Protein AF-0000000085271024 (afdb_homodimer)

pLDDT: mean 93.6, std 6.5, range [58.09, 98.88]

Foldseek 3Di:
DQWDDQPNWTKHWDPCVPVPVPDDFAFLVVQQVVQQVVDDPWKGKGFAWDDAQVSQLSVLQCCCVVPVVQLDQQAKAFGQWWQDPQFIAGPVRHGDDQPGPLADPPDDDHPQPQKGWMWGFDDDSSSGTHIYIDHRPDTHDIHMMTIDTDD/DQWDDQPNWTKHWDDCVPVPVVDDFAFLVVQQVVQQVPDDPWKGKGFAWDDAQVSQLSVLQCCCVVPVVQLDQQAKAFGQWWQDPQFIAGPVRHGDDQPGPLADPPDDDHPQPQKGWMWGFDDDSSSGTHIYIDHRPDTHDIHMMTIDTDD

Organism: Cherax quadricarinatus (NCBI:txid27406)

InterPro domains:
  IPR016186 C-type lectin-like/link domain superfamily [G3DSA:3.10.100.10] (1-151)
  IPR016187 C-type lectin fold [SSF56436] (5-148)

Solvent-accessible surface area (backbone atoms only — not comparable to full-atom values): 15917 Å² total; per-residue (Å²): 128,84,56,43,80,51,87,97,40,33,33,28,76,53,56,52,55,78,74,33,90,80,53,68,63,34,32,60,70,55,46,35,50,58,24,38,67,66,37,55,95,54,30,46,28,32,38,35,53,85,75,54,49,74,54,43,50,48,51,19,47,48,40,36,74,77,35,56,88,58,18,33,75,83,38,41,25,34,35,26,37,34,41,53,94,92,36,45,20,25,79,88,61,49,72,51,64,71,73,45,80,41,34,32,58,73,26,65,69,83,83,53,77,56,17,30,27,27,37,35,30,35,37,69,87,18,48,35,54,22,34,42,72,41,50,66,83,45,62,37,65,30,30,30,25,29,51,40,77,52,130,127,81,56,43,78,52,89,96,42,33,34,27,77,53,55,50,55,78,76,32,89,80,52,67,62,35,33,62,69,55,46,36,51,59,24,38,66,65,39,57,97,55,30,47,29,32,38,36,54,84,75,54,53,72,53,43,50,48,51,19,48,49,39,36,74,77,34,58,87,57,18,34,75,82,39,39,25,33,35,26,37,34,41,54,94,92,34,44,19,24,78,86,61,51,72,51,65,71,74,44,80,42,34,32,59,72,25,66,67,84,83,53,76,54,18,32,28,26,38,35,31,37,38,69,86,17,46,36,55,23,33,40,74,41,49,68,84,45,63,37,66,28,29,31,24,30,51,41,76,53,128

Secondary structure (DSSP, 8-state):
---EEETTEEEEE--HHHH-TT---B-HHHHHHHHHTT--SSEEEEE--S--HHHHHHHHHHHHHH-GGGSSTT--EEEEEEEETTEEEETTSPBPPTTSTTB-TT-SPS--TT-EEEEEEESGGG-EEEEEEE-TT--BSEEEEEEEE--/---EEETTEEEEE--HHHH-TT---B-HHHHHHHHHTT--SSEEEEE--S--HHHHHHHHHHHHHH-GGGSSTT--EEEEEEEETTEEEETTSPBPPTTSTTB-TT-SPS--TT-EEEEEEESGGG-EEEEEEE-TT--BSEEEEEEEE--

Structure (mmCIF, N/CA/C/O backbone):
data_AF-0000000085271024-model_v1
#
loop_
_entity.id
_entity.type
_entity.pdbx_description
1 polymer 'C-type lectin domain-containing protein'
#
loop_
_atom_site.group_PDB
_atom_site.id
_atom_site.type_symbol
_atom_site.label_atom_id
_atom_site.label_alt_id
_atom_site.label_comp_id
_atom_site.label_asym_id
_atom_site.label_entity_id
_atom_site.label_seq_id
_atom_site.pdbx_PDB_ins_code
_atom_site.Cartn_x
_atom_site.Cartn_y
_atom_site.Cartn_z
_atom_site.occupancy
_atom_site.B_iso_or_equiv
_atom_site.auth_seq_id
_atom_site.auth_comp_id
_atom_site.auth_asym_id
_atom_site.auth_atom_id
_atom_site.pdbx_PDB_model_num
ATOM 1 N N . ASN A 1 1 ? 9.969 30.234 0.686 1 58.09 1 ASN A N 1
ATOM 2 C CA . ASN A 1 1 ? 8.734 29.656 0.177 1 58.09 1 ASN A CA 1
ATOM 3 C C . ASN A 1 1 ? 8.289 28.453 1.021 1 58.09 1 ASN A C 1
ATOM 5 O O . ASN A 1 1 ? 9.109 27.641 1.43 1 58.09 1 ASN A O 1
ATOM 9 N N . LYS A 1 2 ? 7.047 28.484 1.688 1 85.19 2 LYS A N 1
ATOM 10 C CA . LYS A 1 2 ? 6.555 27.547 2.703 1 85.19 2 LYS A CA 1
ATOM 11 C C . LYS A 1 2 ? 6.16 26.219 2.082 1 85.19 2 LYS A C 1
ATOM 13 O O . LYS A 1 2 ? 6.137 25.188 2.766 1 85.19 2 LYS A O 1
ATOM 18 N N . PHE A 1 3 ? 6.062 26.344 0.697 1 94.5 3 PHE A N 1
ATOM 19 C CA . PHE A 1 3 ? 5.562 25.141 0.017 1 94.5 3 PHE A CA 1
ATOM 20 C C . PHE A 1 3 ? 6.652 24.531 -0.85 1 94.5 3 PHE A C 1
ATOM 22 O O . PHE A 1 3 ? 7.52 25.234 -1.369 1 94.5 3 PHE A O 1
ATOM 29 N N . ARG A 1 4 ? 6.641 23.281 -0.961 1 95.94 4 ARG A N 1
ATOM 30 C CA . ARG A 1 4 ? 7.539 22.5 -1.81 1 95.94 4 ARG A CA 1
ATOM 31 C C . ARG A 1 4 ? 6.758 21.719 -2.855 1 95.94 4 ARG A C 1
ATOM 33 O O . ARG A 1 4 ? 5.719 21.125 -2.549 1 95.94 4 ARG A O 1
ATOM 40 N N . GLN A 1 5 ? 7.316 21.672 -4.02 1 97.12 5 GLN A N 1
ATOM 41 C CA . GLN A 1 5 ? 6.68 20.906 -5.082 1 97.12 5 GLN A CA 1
ATOM 42 C C . GLN A 1 5 ? 6.879 19.406 -4.875 1 97.12 5 GLN A C 1
ATOM 44 O O . GLN A 1 5 ? 8.008 18.953 -4.66 1 97.12 5 GLN A O 1
ATOM 49 N N . VAL A 1 6 ? 5.852 18.609 -4.93 1 98.06 6 VAL A N 1
ATOM 50 C CA . VAL A 1 6 ? 5.824 17.156 -4.887 1 98.06 6 VAL A CA 1
ATOM 51 C C . VAL A 1 6 ? 4.969 16.609 -6.031 1 98.06 6 VAL A C 1
ATOM 53 O O . VAL A 1 6 ? 3.736 16.656 -5.969 1 98.06 6 VAL A O 1
ATOM 56 N N . GLY A 1 7 ? 5.648 16.047 -6.992 1 96.88 7 GLY A N 1
ATOM 57 C CA . GLY A 1 7 ? 4.906 15.805 -8.219 1 96.88 7 GLY A CA 1
ATOM 58 C C . GLY A 1 7 ? 4.309 17.062 -8.82 1 96.88 7 GLY A C 1
ATOM 59 O O . GLY A 1 7 ? 5.02 18.047 -9.039 1 96.88 7 GLY A O 1
ATOM 60 N N . ALA A 1 8 ? 3.045 17.109 -9.094 1 97.38 8 ALA A N 1
ATOM 61 C CA . ALA A 1 8 ? 2.359 18.25 -9.688 1 97.38 8 ALA A CA 1
ATOM 62 C C . ALA A 1 8 ? 1.675 19.094 -8.609 1 97.38 8 ALA A C 1
ATOM 64 O O . ALA A 1 8 ? 0.853 19.969 -8.922 1 97.38 8 ALA A O 1
ATOM 65 N N . ARG A 1 9 ? 1.994 18.828 -7.383 1 98.31 9 ARG A N 1
ATOM 66 C CA . ARG A 1 9 ? 1.303 19.5 -6.277 1 98.31 9 ARG A CA 1
ATOM 67 C C . ARG A 1 9 ? 2.287 20.234 -5.383 1 98.31 9 ARG A C 1
ATOM 69 O O . ARG A 1 9 ? 3.49 19.969 -5.418 1 98.31 9 ARG A O 1
ATOM 76 N N . CYS A 1 10 ? 1.775 21.188 -4.641 1 98.12 10 CYS A N 1
ATOM 77 C CA . CYS A 1 10 ? 2.592 22 -3.74 1 98.12 10 CYS A CA 1
ATOM 78 C C . CYS A 1 10 ? 2.205 21.75 -2.287 1 98.12 10 CYS A C 1
ATOM 80 O O . CYS A 1 10 ? 1.068 22 -1.89 1 98.12 10 CYS A O 1
ATOM 82 N N . LEU A 1 11 ? 3.172 21.25 -1.484 1 98.5 11 LEU A N 1
ATOM 83 C CA . LEU A 1 11 ? 2.867 20.812 -0.126 1 98.5 11 LEU A CA 1
ATOM 84 C C . LEU A 1 11 ? 3.705 21.578 0.892 1 98.5 11 LEU A C 1
ATOM 86 O O . LEU A 1 11 ? 4.793 22.062 0.57 1 98.5 11 LEU A O 1
ATOM 90 N N . HIS A 1 12 ? 3.145 21.703 2.006 1 97.56 12 HIS A N 1
ATOM 91 C CA . HIS A 1 12 ? 3.854 22.156 3.197 1 97.56 12 HIS A CA 1
ATOM 92 C C . HIS A 1 12 ? 3.775 21.125 4.312 1 97.56 12 HIS A C 1
ATOM 94 O O . HIS A 1 12 ? 2.686 20.797 4.793 1 97.56 12 HIS A O 1
ATOM 100 N N . VAL A 1 13 ? 4.895 20.547 4.691 1 96.56 13 VAL A N 1
ATOM 101 C CA . VAL A 1 13 ? 4.996 19.688 5.859 1 96.56 13 VAL A CA 1
ATOM 102 C C . VAL A 1 13 ? 5.305 20.516 7.102 1 96.56 13 VAL A C 1
ATOM 104 O O . VAL A 1 13 ? 6.414 21.031 7.246 1 96.56 13 VAL A O 1
ATOM 107 N N . SER A 1 14 ? 4.344 20.562 7.957 1 94.25 14 SER A N 1
ATOM 108 C CA . SER A 1 14 ? 4.531 21.406 9.141 1 94.25 14 SER A CA 1
ATOM 109 C C . SER A 1 14 ? 5.57 20.797 10.086 1 94.25 14 SER A C 1
ATOM 111 O O . SER A 1 14 ? 5.574 19.594 10.32 1 94.25 14 SER A O 1
ATOM 113 N N . ASN A 1 15 ? 6.449 21.594 10.617 1 88.31 15 ASN A N 1
ATOM 114 C CA . ASN A 1 15 ? 7.477 21.188 11.578 1 88.31 15 ASN A CA 1
ATOM 115 C C . ASN A 1 15 ? 7.527 22.141 12.773 1 88.31 15 ASN A C 1
ATOM 117 O O . ASN A 1 15 ? 8.57 22.297 13.406 1 88.31 15 ASN A O 1
ATOM 121 N N . ALA A 1 16 ? 6.391 22.719 13.055 1 88.12 16 ALA A N 1
ATOM 122 C CA . ALA A 1 16 ? 6.301 23.75 14.078 1 88.12 16 ALA A CA 1
ATOM 123 C C . ALA A 1 16 ? 6.758 23.234 15.438 1 88.12 16 ALA A C 1
ATOM 125 O O . ALA A 1 16 ? 7.359 23.969 16.219 1 88.12 16 ALA A O 1
ATOM 126 N N . ILE A 1 17 ? 6.527 22.016 15.672 1 87.44 17 ILE A N 1
ATOM 127 C CA . ILE A 1 17 ? 6.836 21.438 16.984 1 87.44 17 ILE A CA 1
ATOM 128 C C . ILE A 1 17 ? 8.344 21.484 17.219 1 87.44 17 ILE A C 1
ATOM 130 O O . ILE A 1 17 ? 8.789 21.5 18.375 1 87.44 17 ILE A O 1
ATOM 134 N N . PHE A 1 18 ? 9.102 21.531 16.141 1 86 18 PHE A N 1
ATOM 135 C CA . PHE A 1 18 ? 10.555 21.578 16.281 1 86 18 PHE A CA 1
ATOM 136 C C . PHE A 1 18 ? 11.062 23.016 16.203 1 86 18 PHE A C 1
ATOM 138 O O . PHE A 1 18 ? 12.148 23.312 16.703 1 86 18 PHE A O 1
ATOM 145 N N . GLU A 1 19 ? 10.32 23.875 15.578 1 86.38 19 GLU A N 1
ATOM 146 C CA . GLU A 1 19 ? 10.766 25.234 15.328 1 86.38 19 GLU A CA 1
ATOM 147 C C . GLU A 1 19 ? 10.312 26.188 16.438 1 86.38 19 GLU A C 1
ATOM 149 O O . GLU A 1 19 ? 10.961 27.188 16.703 1 86.38 19 GLU A O 1
ATOM 154 N N . ASP A 1 20 ? 9.18 25.844 16.984 1 90.69 20 ASP A N 1
ATOM 155 C CA . ASP A 1 20 ? 8.555 26.672 18.016 1 90.69 20 ASP A CA 1
ATOM 156 C C . ASP A 1 20 ? 8.375 25.875 19.312 1 90.69 20 ASP A C 1
ATOM 158 O O . ASP A 1 20 ? 7.496 25.016 19.406 1 90.69 20 ASP A O 1
ATOM 162 N N . PRO A 1 21 ? 9.133 26.141 20.359 1 92.25 21 PRO A N 1
ATOM 163 C CA . PRO A 1 21 ? 9.07 25.406 21.625 1 92.25 21 PRO A CA 1
ATOM 164 C C . PRO A 1 21 ? 7.715 25.531 22.312 1 92.25 21 PRO A C 1
ATOM 166 O O . PRO A 1 21 ? 7.398 24.75 23.219 1 92.25 21 PRO A O 1
ATOM 169 N N . THR A 1 22 ? 6.961 26.469 21.891 1 94.44 22 THR A N 1
ATOM 170 C CA . THR A 1 22 ? 5.668 26.688 22.531 1 94.44 22 THR A CA 1
ATOM 171 C C . THR A 1 22 ? 4.57 25.922 21.797 1 94.44 22 THR A C 1
ATOM 173 O O . THR A 1 22 ? 3.447 25.812 22.297 1 94.44 22 THR A O 1
ATOM 176 N N . PHE A 1 23 ? 4.91 25.484 20.656 1 93.88 23 PHE A N 1
ATOM 177 C CA . PHE A 1 23 ? 3.92 24.734 19.891 1 93.88 23 PHE A CA 1
ATOM 178 C C . PHE A 1 23 ? 3.594 23.422 20.562 1 93.88 23 PHE A C 1
ATOM 180 O O . PHE A 1 23 ? 4.496 22.688 20.984 1 93.88 23 PHE A O 1
ATOM 187 N N . ARG A 1 24 ? 2.295 23.078 20.688 1 96 24 ARG A N 1
ATOM 188 C CA . ARG A 1 24 ? 1.806 21.828 21.234 1 96 24 ARG A CA 1
ATOM 189 C C . ARG A 1 24 ? 1.065 21.016 20.188 1 96 24 ARG A C 1
ATOM 191 O O . ARG A 1 24 ? 0.547 21.562 19.219 1 96 24 ARG A O 1
ATOM 198 N N . PRO A 1 25 ? 1.063 19.672 20.344 1 96.75 25 PRO A N 1
ATOM 199 C CA . PRO A 1 25 ? 0.25 18.859 19.438 1 96.75 25 PRO A CA 1
ATOM 200 C C . PRO A 1 25 ? -1.188 19.359 19.328 1 96.75 25 PRO A C 1
ATOM 202 O O . PRO A 1 25 ? -1.743 19.875 20.297 1 96.75 25 PRO A O 1
ATOM 205 N N . VAL A 1 26 ? -1.739 19.219 18.188 1 97.38 26 VAL A N 1
ATOM 206 C CA . VAL A 1 26 ? -3.041 19.828 17.953 1 97.38 26 VAL A CA 1
ATOM 207 C C . VAL A 1 26 ? -4.023 18.781 17.453 1 97.38 26 VAL A C 1
ATOM 209 O O . VAL A 1 26 ? -3.613 17.719 16.984 1 97.38 26 VAL A O 1
ATOM 212 N N . THR A 1 27 ? -5.297 19.078 17.547 1 98.06 27 THR A N 1
ATOM 213 C CA . THR A 1 27 ? -6.344 18.234 16.969 1 98.06 27 THR A CA 1
ATOM 214 C C . THR A 1 27 ? -6.383 18.375 15.453 1 98.06 27 THR A C 1
ATOM 216 O O . THR A 1 27 ? -5.746 19.281 14.891 1 98.06 27 THR A O 1
ATOM 219 N N . TRP A 1 28 ? -7.125 17.5 14.828 1 98.38 28 TRP A N 1
ATOM 220 C CA . TRP A 1 28 ? -7.312 17.562 13.383 1 98.38 28 TRP A CA 1
ATOM 221 C C . TRP A 1 28 ? -7.875 18.922 12.961 1 98.38 28 TRP A C 1
ATOM 223 O O . TRP A 1 28 ? -7.371 19.547 12.023 1 98.38 28 TRP A O 1
ATOM 233 N N . GLY A 1 29 ? -8.945 19.359 13.688 1 98.06 29 GLY A N 1
ATOM 234 C CA . GLY A 1 29 ? -9.57 20.625 13.375 1 98.06 29 GLY A CA 1
ATOM 235 C C . GLY A 1 29 ? -8.609 21.797 13.453 1 98.06 29 GLY A C 1
ATOM 236 O O . GLY A 1 29 ? -8.602 22.672 12.578 1 98.06 29 GLY A O 1
ATOM 237 N N . VAL A 1 30 ? -7.828 21.828 14.5 1 98 30 VAL A N 1
ATOM 238 C CA . VAL A 1 30 ? -6.863 22.906 14.664 1 98 30 VAL A CA 1
ATOM 239 C C . VAL A 1 30 ? -5.816 22.844 13.555 1 98 30 VAL A C 1
ATOM 241 O O . VAL A 1 30 ? -5.461 23.859 12.969 1 98 30 VAL A O 1
ATOM 244 N N . GLY A 1 31 ? -5.281 21.625 13.219 1 97.94 31 GLY A N 1
ATOM 245 C CA . GLY A 1 31 ? -4.352 21.469 12.117 1 97.94 31 GLY A CA 1
ATOM 246 C C . GLY A 1 31 ? -4.902 21.984 10.797 1 97.94 31 GLY A C 1
ATOM 247 O O . GLY A 1 31 ? -4.203 22.656 10.047 1 97.94 31 GLY A O 1
ATOM 248 N N . ARG A 1 32 ? -6.148 21.656 10.594 1 98.56 32 ARG A N 1
ATOM 249 C CA . ARG A 1 32 ? -6.797 22.125 9.375 1 98.56 32 ARG A CA 1
ATOM 250 C C . ARG A 1 32 ? -6.852 23.656 9.344 1 98.56 32 ARG A C 1
ATOM 252 O O . ARG A 1 32 ? -6.555 24.266 8.312 1 98.56 32 ARG A O 1
ATOM 259 N N . ASN A 1 33 ? -7.254 24.234 10.445 1 98.44 33 ASN A N 1
ATOM 260 C CA . ASN A 1 33 ? -7.336 25.688 10.508 1 98.44 33 ASN A CA 1
ATOM 261 C C . ASN A 1 33 ? -5.973 26.344 10.281 1 98.44 33 ASN A C 1
ATOM 263 O O . ASN A 1 33 ? -5.883 27.391 9.641 1 98.44 33 ASN A O 1
ATOM 267 N N . LEU A 1 34 ? -4.953 25.75 10.797 1 97.81 34 LEU A N 1
ATOM 268 C CA . LEU A 1 34 ? -3.607 26.266 10.594 1 97.81 34 LEU A CA 1
ATOM 269 C C . LEU A 1 34 ? -3.225 26.219 9.117 1 97.81 34 LEU A C 1
ATOM 271 O O . LEU A 1 34 ? -2.58 27.141 8.609 1 97.81 34 LEU A O 1
ATOM 275 N N . CYS A 1 35 ? -3.627 25.188 8.414 1 98.38 35 CYS A N 1
ATOM 276 C CA . CYS A 1 35 ? -3.422 25.141 6.973 1 98.38 35 CYS A CA 1
ATOM 277 C C . CYS A 1 35 ? -4.223 26.234 6.277 1 98.38 35 CYS A C 1
ATOM 279 O O . CYS A 1 35 ? -3.674 27 5.477 1 98.38 35 CYS A O 1
ATOM 281 N N . LYS A 1 36 ? -5.441 26.359 6.613 1 98.5 36 LYS A N 1
ATOM 282 C CA . LYS A 1 36 ? -6.32 27.328 5.961 1 98.5 36 LYS A CA 1
ATOM 283 C C . LYS A 1 36 ? -5.816 28.766 6.172 1 98.5 36 LYS A C 1
ATOM 285 O O . LYS A 1 36 ? -5.988 29.625 5.305 1 98.5 36 LYS A O 1
ATOM 290 N N . ASN A 1 37 ? -5.199 28.938 7.293 1 97.81 37 ASN A N 1
ATOM 291 C CA . ASN A 1 37 ? -4.688 30.266 7.617 1 97.81 37 ASN A CA 1
ATOM 292 C C . ASN A 1 37 ? -3.52 30.641 6.715 1 97.81 37 ASN A C 1
ATOM 294 O O . ASN A 1 37 ? -3.098 31.812 6.699 1 97.81 37 ASN A O 1
ATOM 298 N N . MET A 1 38 ? -3.025 29.734 5.938 1 97.44 38 MET A N 1
ATOM 299 C CA . MET A 1 38 ? -1.953 30.047 4.996 1 97.44 38 MET A CA 1
ATOM 300 C C . MET A 1 38 ? -2.52 30.5 3.654 1 97.44 38 MET A C 1
ATOM 302 O O . MET A 1 38 ? -1.768 30.859 2.748 1 97.44 38 MET A O 1
ATOM 306 N N . THR A 1 39 ? -3.822 30.469 3.531 1 97.94 39 THR A N 1
ATOM 307 C CA . THR A 1 39 ? -4.477 30.953 2.32 1 97.94 39 THR A CA 1
ATOM 308 C C . THR A 1 39 ? -4.215 32.438 2.117 1 97.94 39 THR A C 1
ATOM 310 O O . THR A 1 39 ? -4.199 33.219 3.08 1 97.94 39 THR A O 1
ATOM 313 N N . ASP A 1 40 ? -3.996 32.812 0.84 1 96.62 40 ASP A N 1
ATOM 314 C CA . ASP A 1 40 ? -3.785 34.219 0.511 1 96.62 40 ASP A CA 1
ATOM 315 C C . ASP A 1 40 ? -4.395 34.562 -0.845 1 96.62 40 ASP A C 1
ATOM 317 O O . ASP A 1 40 ? -5.352 33.906 -1.285 1 96.62 40 ASP A O 1
ATOM 321 N N . ALA A 1 41 ? -3.938 35.625 -1.454 1 96.31 41 ALA A N 1
ATOM 322 C CA . ALA A 1 41 ? -4.547 36.094 -2.689 1 96.31 41 ALA A CA 1
ATOM 323 C C . ALA A 1 41 ? -4.281 35.156 -3.848 1 96.31 41 ALA A C 1
ATOM 325 O O . ALA A 1 41 ? -5.074 35.062 -4.789 1 96.31 41 ALA A O 1
ATOM 326 N N . LYS A 1 42 ? -3.275 34.344 -3.705 1 95.38 42 LYS A N 1
ATOM 327 C CA . LYS A 1 42 ? -2.826 33.531 -4.832 1 95.38 42 LYS A CA 1
ATOM 328 C C . LYS A 1 42 ? -3.123 32.062 -4.594 1 95.38 42 LYS A C 1
ATOM 330 O O . LYS A 1 42 ? -3.354 31.297 -5.539 1 95.38 42 LYS A O 1
ATOM 335 N N . TRP A 1 43 ? -3.156 31.625 -3.311 1 96.44 43 TRP A N 1
ATOM 336 C CA . TRP A 1 43 ? -3.217 30.203 -2.967 1 96.44 43 TRP A CA 1
ATOM 337 C C . TRP A 1 43 ? -4.363 29.938 -1.998 1 96.44 43 TRP A C 1
ATOM 339 O O . TRP A 1 43 ? -4.559 30.672 -1.031 1 96.44 43 TRP A O 1
ATOM 349 N N . THR A 1 44 ? -5.172 28.953 -2.357 1 98.19 44 THR A N 1
ATOM 350 C CA . THR A 1 44 ? -6.023 28.328 -1.354 1 98.19 44 THR A CA 1
ATOM 351 C C . THR A 1 44 ? -5.309 27.156 -0.692 1 98.19 44 THR A C 1
ATOM 353 O O . THR A 1 44 ? -4.727 26.297 -1.376 1 98.19 44 THR A O 1
ATOM 356 N N . VAL A 1 45 ? -5.293 27.156 0.654 1 98.56 45 VAL A N 1
ATOM 357 C CA . VAL A 1 45 ? -4.523 26.141 1.358 1 98.56 45 VAL A CA 1
ATOM 358 C C . VAL A 1 45 ? -5.441 25.359 2.299 1 98.56 45 VAL A C 1
ATOM 360 O O . VAL A 1 45 ? -6.289 25.938 2.977 1 98.56 45 VAL A O 1
ATOM 363 N N . ASP A 1 46 ? -5.355 24.031 2.307 1 98.75 46 ASP A N 1
ATOM 364 C CA . ASP A 1 46 ? -6.055 23.109 3.197 1 98.75 46 ASP A CA 1
ATOM 365 C C . ASP A 1 46 ? -5.207 21.875 3.482 1 98.75 46 ASP A C 1
ATOM 367 O O . ASP A 1 46 ? -4.094 21.75 2.969 1 98.75 46 ASP A O 1
ATOM 371 N N . LEU A 1 47 ? -5.68 21.031 4.328 1 98.88 47 LEU A N 1
ATOM 372 C CA . LEU A 1 47 ? -4.992 19.75 4.543 1 98.88 47 LEU A CA 1
ATOM 373 C C . LEU A 1 47 ? -4.863 18.984 3.236 1 98.88 47 LEU A C 1
ATOM 375 O O . LEU A 1 47 ? -5.773 19 2.404 1 98.88 47 LEU A O 1
ATOM 379 N N . LEU A 1 48 ? -3.707 18.328 3.102 1 98.88 48 LEU A N 1
ATOM 380 C CA . LEU A 1 48 ? -3.508 17.453 1.952 1 98.88 48 LEU A CA 1
ATOM 381 C C . LEU A 1 48 ? -4.648 16.453 1.834 1 98.88 48 LEU A C 1
ATOM 383 O O . LEU A 1 48 ? -5.012 15.797 2.816 1 98.88 48 LEU A O 1
ATOM 387 N N . SER A 1 49 ? -5.246 16.422 0.668 1 98.69 49 SER A N 1
ATOM 388 C CA . SER A 1 49 ? -6.406 15.57 0.455 1 98.69 49 SER A CA 1
ATOM 389 C C . SER A 1 49 ? -6.457 15.047 -0.979 1 98.69 49 SER A C 1
ATOM 391 O O . SER A 1 49 ? -5.641 15.445 -1.814 1 98.69 49 SER A O 1
ATOM 393 N N . ASN A 1 50 ? -7.273 14.086 -1.167 1 98.06 50 ASN A N 1
ATOM 394 C CA . ASN A 1 50 ? -7.645 13.586 -2.486 1 98.06 50 ASN A CA 1
ATOM 395 C C . ASN A 1 50 ? -6.426 13.086 -3.26 1 98.06 50 ASN A C 1
ATOM 397 O O . ASN A 1 50 ? -6.105 13.617 -4.328 1 98.06 50 ASN A O 1
ATOM 401 N N . PHE A 1 51 ? -5.773 12.039 -2.773 1 98.12 51 PHE A N 1
ATOM 402 C CA . PHE A 1 51 ? -4.617 11.453 -3.441 1 98.12 51 PHE A CA 1
ATOM 403 C C . PHE A 1 51 ? -4.719 9.93 -3.457 1 98.12 51 PHE A C 1
ATOM 405 O O . PHE A 1 51 ? -5.473 9.344 -2.68 1 98.12 51 PHE A O 1
ATOM 412 N N . ASP A 1 52 ? -4.035 9.383 -4.359 1 96.88 52 ASP A N 1
ATOM 413 C CA . ASP A 1 52 ? -3.943 7.93 -4.426 1 96.88 52 ASP A CA 1
ATOM 414 C C . ASP A 1 52 ? -2.59 7.441 -3.914 1 96.88 52 ASP A C 1
ATOM 416 O O . ASP A 1 52 ? -1.797 8.227 -3.393 1 96.88 52 ASP A O 1
ATOM 420 N N . VAL A 1 53 ? -2.355 6.156 -4.004 1 96.81 53 VAL A N 1
ATOM 421 C CA . VAL A 1 53 ? -1.158 5.559 -3.418 1 96.81 53 VAL A CA 1
ATOM 422 C C . VAL A 1 53 ? 0.077 6.02 -4.188 1 96.81 53 VAL A C 1
ATOM 424 O O . VAL A 1 53 ? 1.163 6.145 -3.617 1 96.81 53 VAL A O 1
ATOM 427 N N . ASN A 1 54 ? -0.05 6.242 -5.453 1 95.19 54 ASN A N 1
ATOM 428 C CA . ASN A 1 54 ? 1.087 6.723 -6.23 1 95.19 54 ASN A CA 1
ATOM 429 C C . ASN A 1 54 ? 1.573 8.078 -5.734 1 95.19 54 ASN A C 1
ATOM 431 O O . ASN A 1 54 ? 2.777 8.305 -5.609 1 95.19 54 ASN A O 1
ATOM 435 N N . PHE A 1 55 ? 0.654 8.922 -5.48 1 97.69 55 PHE A N 1
ATOM 436 C CA . PHE A 1 55 ? 1.052 10.211 -4.941 1 97.69 55 PHE A CA 1
ATOM 437 C C . PHE A 1 55 ? 1.556 10.078 -3.512 1 97.69 55 PHE A C 1
ATOM 439 O O . PHE A 1 55 ? 2.48 10.781 -3.102 1 97.69 55 PHE A O 1
ATOM 446 N N . LEU A 1 56 ? 0.927 9.211 -2.721 1 97.56 56 LEU A N 1
ATOM 447 C CA . LEU A 1 56 ? 1.399 8.969 -1.362 1 97.56 56 LEU A CA 1
ATOM 448 C C . LEU A 1 56 ? 2.869 8.562 -1.361 1 97.56 56 LEU A C 1
ATOM 450 O O . LEU A 1 56 ? 3.623 8.945 -0.466 1 97.56 56 LEU A O 1
ATOM 454 N N . ARG A 1 57 ? 3.213 7.82 -2.336 1 95.5 57 ARG A N 1
ATOM 455 C CA . ARG A 1 57 ? 4.617 7.434 -2.457 1 95.5 57 ARG A CA 1
ATOM 456 C C . ARG A 1 57 ? 5.508 8.656 -2.631 1 95.5 57 ARG A C 1
ATOM 458 O O . ARG A 1 57 ? 6.578 8.742 -2.023 1 95.5 57 ARG A O 1
ATOM 465 N N . LEU A 1 58 ? 5.086 9.586 -3.416 1 97 58 LEU A N 1
ATOM 466 C CA . LEU A 1 58 ? 5.852 10.812 -3.605 1 97 58 LEU A CA 1
ATOM 467 C C . LEU A 1 58 ? 5.934 11.609 -2.307 1 97 58 LEU A C 1
ATOM 469 O O . LEU A 1 58 ? 6.98 12.172 -1.984 1 97 58 LEU A O 1
ATOM 473 N N . VAL A 1 59 ? 4.855 11.672 -1.603 1 97.69 59 VAL A N 1
ATOM 474 C CA . VAL A 1 59 ? 4.816 12.359 -0.319 1 97.69 59 VAL A CA 1
ATOM 475 C C . VAL A 1 59 ? 5.801 11.711 0.651 1 97.69 59 VAL A C 1
ATOM 477 O O . VAL A 1 59 ? 6.562 12.398 1.329 1 97.69 59 VAL A O 1
ATOM 480 N N . SER A 1 60 ? 5.766 10.359 0.686 1 95.81 60 SER A N 1
ATOM 481 C CA . SER A 1 60 ? 6.637 9.602 1.576 1 95.81 60 SER A CA 1
ATOM 482 C C . SER A 1 60 ? 8.109 9.883 1.279 1 95.81 60 SER A C 1
ATOM 484 O O . SER A 1 60 ? 8.898 10.102 2.197 1 95.81 60 SER A O 1
ATOM 486 N N . LEU A 1 61 ? 8.422 9.875 0.033 1 94.06 61 LEU A N 1
ATOM 487 C CA . LEU A 1 61 ? 9.797 10.156 -0.377 1 94.06 61 LEU A CA 1
ATOM 488 C C . LEU A 1 61 ? 10.188 11.578 0.004 1 94.06 61 LEU A C 1
ATOM 490 O O . LEU A 1 61 ? 11.305 11.812 0.472 1 94.06 61 LEU A O 1
ATOM 494 N N . ASN A 1 62 ? 9.305 12.5 -0.218 1 95.44 62 ASN A N 1
ATOM 495 C CA . ASN A 1 62 ? 9.562 13.891 0.136 1 95.44 62 ASN A CA 1
ATOM 496 C C . ASN A 1 62 ? 9.859 14.047 1.625 1 95.44 62 ASN A C 1
ATOM 498 O O . ASN A 1 62 ? 10.812 14.727 2.004 1 95.44 62 ASN A O 1
ATOM 502 N N . ILE A 1 63 ? 9.008 13.43 2.463 1 95.06 63 ILE A N 1
ATOM 503 C CA . ILE A 1 63 ? 9.203 13.5 3.908 1 95.06 63 ILE A CA 1
ATOM 504 C C . ILE A 1 63 ? 10.555 12.898 4.277 1 95.06 63 ILE A C 1
ATOM 506 O O . ILE A 1 63 ? 11.328 13.508 5.016 1 95.06 63 ILE A O 1
ATOM 510 N N . HIS A 1 64 ? 10.805 11.727 3.719 1 93 64 HIS A N 1
ATOM 511 C CA . HIS A 1 64 ? 12.023 11.008 4.066 1 93 64 HIS A CA 1
ATOM 512 C C . HIS A 1 64 ? 13.266 11.789 3.645 1 93 64 HIS A C 1
ATOM 514 O O . HIS A 1 64 ? 14.234 11.883 4.402 1 93 64 HIS A O 1
ATOM 520 N N . ASN A 1 65 ? 13.242 12.367 2.486 1 93.38 65 ASN A N 1
ATOM 521 C CA . ASN A 1 65 ? 14.422 13.023 1.925 1 93.38 65 ASN A CA 1
ATOM 522 C C . ASN A 1 65 ? 14.656 14.398 2.553 1 93.38 65 ASN A C 1
ATOM 524 O O . ASN A 1 65 ? 15.797 14.797 2.775 1 93.38 65 ASN A O 1
ATOM 528 N N . ASN A 1 66 ? 13.602 15.117 2.859 1 92.06 66 ASN A N 1
ATOM 529 C CA . ASN A 1 66 ? 13.75 16.516 3.26 1 92.06 66 ASN A CA 1
ATOM 530 C C . ASN A 1 66 ? 13.594 16.688 4.77 1 92.06 66 ASN A C 1
ATOM 532 O O . ASN A 1 66 ? 14.023 17.688 5.332 1 92.06 66 ASN A O 1
ATOM 536 N N . TYR A 1 67 ? 12.914 15.719 5.383 1 89.88 67 TYR A N 1
ATOM 537 C CA . TYR A 1 67 ? 12.688 15.758 6.82 1 89.88 67 TYR A CA 1
ATOM 538 C C . TYR A 1 67 ? 13 14.414 7.465 1 89.88 67 TYR A C 1
ATOM 540 O O . TYR A 1 67 ? 12.133 13.797 8.086 1 89.88 67 TYR A O 1
ATOM 548 N N . PRO A 1 68 ? 14.227 14 7.383 1 86.19 68 PRO A N 1
ATOM 549 C CA . PRO A 1 68 ? 14.586 12.656 7.832 1 86.19 68 PRO A CA 1
ATOM 550 C C . PRO A 1 68 ? 14.234 12.406 9.297 1 86.19 68 PRO A C 1
ATOM 552 O O . PRO A 1 68 ? 13.859 11.297 9.672 1 86.19 68 PRO A O 1
ATOM 555 N N . ASP A 1 69 ? 14.266 13.398 10.117 1 84.62 69 ASP A N 1
ATOM 556 C CA . ASP A 1 69 ? 13.938 13.25 11.531 1 84.62 69 ASP A CA 1
ATOM 557 C C . ASP A 1 69 ? 12.43 13.125 11.742 1 84.62 69 ASP A C 1
ATOM 559 O O . ASP A 1 69 ? 11.984 12.648 12.789 1 84.62 69 ASP A O 1
ATOM 563 N N . LEU A 1 70 ? 11.688 13.5 10.727 1 86.19 70 LEU A N 1
ATOM 564 C CA . LEU A 1 70 ? 10.227 13.469 10.82 1 86.19 70 LEU A CA 1
ATOM 565 C C . LEU A 1 70 ? 9.656 12.273 10.062 1 86.19 70 LEU A C 1
ATOM 567 O O . LEU A 1 70 ? 8.445 12.172 9.875 1 86.19 70 LEU A O 1
ATOM 571 N N . SER A 1 71 ? 10.531 11.367 9.539 1 84.69 71 SER A N 1
ATOM 572 C CA . SER A 1 71 ? 10.094 10.195 8.789 1 84.69 71 SER A CA 1
ATOM 573 C C . SER A 1 71 ? 10.086 8.945 9.664 1 84.69 71 SER A C 1
ATOM 575 O O . SER A 1 71 ? 9.68 7.871 9.219 1 84.69 71 SER A O 1
ATOM 577 N N . LYS A 1 72 ? 10.367 9.086 10.898 1 81.88 72 LYS A N 1
ATOM 578 C CA . LYS A 1 72 ? 10.523 7.953 11.805 1 81.88 72 LYS A CA 1
ATOM 579 C C . LYS A 1 72 ? 9.195 7.605 12.484 1 81.88 72 LYS A C 1
ATOM 581 O O . LYS A 1 72 ? 8.234 8.367 12.398 1 81.88 72 LYS A O 1
ATOM 586 N N . GLY A 1 73 ? 9.078 6.434 13.086 1 74 73 GLY A N 1
ATOM 587 C CA . GLY A 1 73 ? 7.875 5.754 13.547 1 74 73 GLY A CA 1
ATOM 588 C C . GLY A 1 73 ? 7.043 6.598 14.5 1 74 73 GLY A C 1
ATOM 589 O O . GLY A 1 73 ? 5.836 6.387 14.625 1 74 73 GLY A O 1
ATOM 590 N N . TYR A 1 74 ? 7.539 7.656 14.977 1 81.81 74 TYR A N 1
ATOM 591 C CA . TYR A 1 74 ? 6.75 8.352 15.992 1 81.81 74 TYR A CA 1
ATOM 592 C C . TYR A 1 74 ? 6.211 9.672 15.453 1 81.81 74 TYR A C 1
ATOM 594 O O . TYR A 1 74 ? 5.395 10.328 16.109 1 81.81 74 TYR A O 1
ATOM 602 N N . TYR A 1 75 ? 6.551 9.969 14.312 1 91.5 75 TYR A N 1
ATOM 603 C CA . TYR A 1 75 ? 6.09 11.25 13.789 1 91.5 75 TYR A CA 1
ATOM 604 C C . TYR A 1 75 ? 4.953 11.055 12.797 1 91.5 75 TYR A C 1
ATOM 606 O O . TYR A 1 75 ? 5.082 10.297 11.836 1 91.5 75 TYR A O 1
ATOM 614 N N . ILE A 1 76 ? 3.83 11.727 13.062 1 95.69 76 ILE A N 1
ATOM 615 C CA . ILE A 1 76 ? 2.607 11.492 12.305 1 95.69 76 ILE A CA 1
ATOM 616 C C . ILE A 1 76 ? 2.006 12.828 11.867 1 95.69 76 ILE A C 1
ATOM 618 O O . ILE A 1 76 ? 2.328 13.875 12.438 1 95.69 76 ILE A O 1
ATOM 622 N N . TYR A 1 77 ? 1.192 12.859 10.812 1 97.31 77 TYR A N 1
ATOM 623 C CA . TYR A 1 77 ? 0.734 14.078 10.156 1 97.31 77 TYR A CA 1
ATOM 624 C C . TYR A 1 77 ? -0.767 14.023 9.898 1 97.31 77 TYR A C 1
ATOM 626 O O . TYR A 1 77 ? -1.254 13.125 9.219 1 97.31 77 TYR A O 1
ATOM 634 N N . TRP A 1 78 ? -1.462 15.016 10.375 1 98.38 78 TRP A N 1
ATOM 635 C CA . TRP A 1 78 ? -2.855 15.148 9.961 1 98.38 78 TRP A CA 1
ATOM 636 C C . TRP A 1 78 ? -2.959 15.383 8.453 1 98.38 78 TRP A C 1
ATOM 638 O O . TRP A 1 78 ? -2.174 16.141 7.883 1 98.38 78 TRP A O 1
ATOM 648 N N . ILE A 1 79 ? -3.871 14.68 7.848 1 98.88 79 ILE A N 1
ATOM 649 C CA . ILE A 1 79 ? -4.254 14.922 6.461 1 98.88 79 ILE A CA 1
ATOM 650 C C . ILE A 1 79 ? -5.773 15.031 6.359 1 98.88 79 ILE A C 1
ATOM 652 O O . ILE A 1 79 ? -6.48 14.922 7.363 1 98.88 79 ILE A O 1
ATOM 656 N N . GLY A 1 80 ? -6.277 15.258 5.141 1 98.75 80 GLY A N 1
ATOM 657 C CA . GLY A 1 80 ? -7.633 15.766 4.957 1 98.75 80 GLY A CA 1
ATOM 658 C C . GLY A 1 80 ? -8.664 14.656 4.809 1 98.75 80 GLY A C 1
ATOM 659 O O . GLY A 1 80 ? -9.586 14.773 3.996 1 98.75 80 GLY A O 1
ATOM 660 N N . GLY A 1 81 ? -8.547 13.523 5.488 1 98.25 81 GLY A N 1
ATOM 661 C CA . GLY A 1 81 ? -9.57 12.492 5.516 1 98.25 81 GLY A CA 1
ATOM 662 C C . GLY A 1 81 ? -10.43 12.531 6.762 1 98.25 81 GLY A C 1
ATOM 663 O O . GLY A 1 81 ? -9.93 12.797 7.859 1 98.25 81 GLY A O 1
ATOM 664 N N . GLU A 1 82 ? -11.719 12.242 6.566 1 97.88 82 GLU A N 1
ATOM 665 C CA . GLU A 1 82 ? -12.633 12.211 7.699 1 97.88 82 GLU A CA 1
ATOM 666 C C . GLU A 1 82 ? -13.75 11.188 7.48 1 97.88 82 GLU A C 1
ATOM 668 O O . GLU A 1 82 ? -14.086 10.875 6.34 1 97.88 82 GLU A O 1
ATOM 673 N N . TYR A 1 83 ? -14.219 10.625 8.555 1 97.5 83 TYR A N 1
ATOM 674 C CA . TYR A 1 83 ? -15.367 9.727 8.531 1 97.5 83 TYR A CA 1
ATOM 675 C C . TYR A 1 83 ? -16.656 10.492 8.781 1 97.5 83 TYR A C 1
ATOM 677 O O . TYR A 1 83 ? -16.922 10.953 9.891 1 97.5 83 TYR A O 1
ATOM 685 N N . LEU A 1 84 ? -17.438 10.664 7.75 1 94.62 84 LEU A N 1
ATOM 686 C CA . LEU A 1 84 ? -18.688 11.406 7.785 1 94.62 84 LEU A CA 1
ATOM 687 C C . LEU A 1 84 ? -19.781 10.656 7.031 1 94.62 84 LEU A C 1
ATOM 689 O O . LEU A 1 84 ? -19.531 10.086 5.965 1 94.62 84 LEU A O 1
ATOM 693 N N . ASN A 1 85 ? -20.984 10.648 7.613 1 93.12 85 ASN A N 1
ATOM 694 C CA . ASN A 1 85 ? -22.125 10 6.977 1 93.12 85 ASN A CA 1
ATOM 695 C C . ASN A 1 85 ? -21.828 8.539 6.641 1 93.12 85 ASN A C 1
ATOM 697 O O . ASN A 1 85 ? -22.062 8.094 5.516 1 93.12 85 ASN A O 1
ATOM 701 N N . ASP A 1 86 ? -21.172 7.891 7.496 1 93.38 86 ASP A N 1
ATOM 702 C CA . ASP A 1 86 ? -20.906 6.453 7.469 1 93.38 86 ASP A CA 1
ATOM 703 C C . ASP A 1 86 ? -19.953 6.082 6.336 1 93.38 86 ASP A C 1
ATOM 705 O O . ASP A 1 86 ? -20.062 5.004 5.75 1 93.38 86 ASP A O 1
ATOM 709 N N . GLN A 1 87 ? -19.078 7.07 6.055 1 95.06 87 GLN A N 1
ATOM 710 C CA . GLN A 1 87 ? -18.094 6.77 5.023 1 95.06 87 GLN A CA 1
ATOM 711 C C . GLN A 1 87 ? -16.828 7.59 5.227 1 95.06 87 GLN A C 1
ATOM 713 O O . GLN A 1 87 ? -16.875 8.711 5.734 1 95.06 87 GLN A O 1
ATOM 718 N N . TRP A 1 88 ? -15.773 7.027 4.875 1 96.81 88 TRP A N 1
ATOM 719 C CA . TRP A 1 88 ? -14.547 7.809 4.75 1 96.81 88 TRP A CA 1
ATOM 720 C C . TRP A 1 88 ? -14.586 8.695 3.512 1 96.81 88 TRP A C 1
ATOM 722 O O . TRP A 1 88 ? -14.953 8.242 2.428 1 96.81 88 TRP A O 1
ATOM 732 N N . GLN A 1 89 ? -14.234 9.945 3.686 1 97.62 89 GLN A N 1
ATOM 733 C CA . GLN A 1 89 ? -14.203 10.859 2.549 1 97.62 89 GLN A CA 1
ATOM 734 C C . GLN A 1 89 ? -13.109 11.906 2.715 1 97.62 89 GLN A C 1
ATOM 736 O O . GLN A 1 89 ? -12.688 12.203 3.836 1 97.62 89 GLN A O 1
ATOM 741 N N . TRP A 1 90 ? -12.672 12.391 1.602 1 98.56 90 TRP A N 1
ATOM 742 C CA . TRP A 1 90 ? -11.766 13.539 1.587 1 98.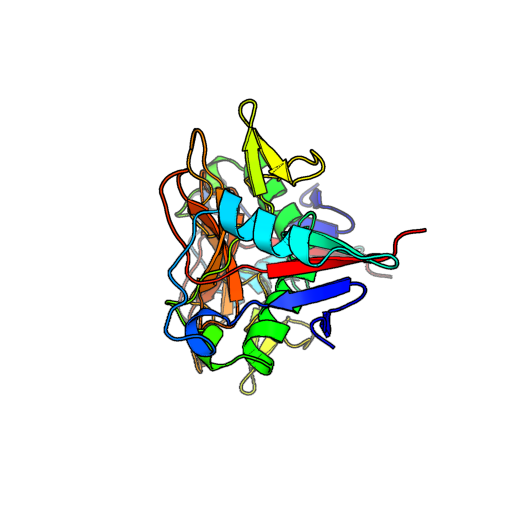56 90 TRP A CA 1
ATOM 743 C C . TRP A 1 90 ? -12.523 14.836 1.852 1 98.56 90 TRP A C 1
ATOM 745 O O . TRP A 1 90 ? -13.758 14.844 1.899 1 98.56 90 TRP A O 1
ATOM 755 N N . LEU A 1 91 ? -11.758 15.883 2.008 1 98.19 91 LEU A N 1
ATOM 756 C CA . LEU A 1 91 ? -12.312 17.188 2.346 1 98.19 91 LEU A CA 1
ATOM 757 C C . LEU A 1 91 ? -13.305 17.656 1.285 1 98.19 91 LEU A C 1
ATOM 759 O O . LEU A 1 91 ? -14.25 18.375 1.59 1 98.19 91 LEU A O 1
ATOM 763 N N . ASP A 1 92 ? -13.133 17.219 0.061 1 96.62 92 ASP A N 1
ATOM 764 C CA . ASP A 1 92 ? -14.008 17.672 -1.021 1 96.62 92 ASP A CA 1
ATOM 765 C C . ASP A 1 92 ? -15.211 16.734 -1.18 1 96.62 92 ASP A C 1
ATOM 767 O O . ASP A 1 92 ? -15.961 16.859 -2.148 1 96.62 92 ASP A O 1
ATOM 771 N N . GLY A 1 93 ? -15.266 15.789 -0.387 1 97.12 93 GLY A N 1
ATOM 772 C CA . GLY A 1 93 ? -16.406 14.898 -0.394 1 97.12 93 GLY A CA 1
ATOM 773 C C . GLY A 1 93 ? -16.156 13.602 -1.145 1 97.12 93 GLY A C 1
ATOM 774 O O . GLY A 1 93 ? -16.984 12.688 -1.1 1 97.12 93 GLY A O 1
ATOM 775 N N . THR A 1 94 ? -15.039 13.484 -1.794 1 97.88 94 THR A N 1
ATOM 776 C CA . THR A 1 94 ? -14.719 12.266 -2.52 1 97.88 94 THR A CA 1
ATOM 777 C C . THR A 1 94 ? -14.555 11.086 -1.556 1 97.88 94 THR A C 1
ATOM 779 O O . THR A 1 94 ? -13.828 11.188 -0.563 1 97.88 94 THR A O 1
ATOM 782 N N . PRO A 1 95 ? -15.242 10.047 -1.834 1 97.62 95 PRO A N 1
ATOM 783 C CA . PRO A 1 95 ? -15.086 8.883 -0.957 1 97.62 95 PRO A CA 1
ATOM 784 C C . PRO A 1 95 ? -13.672 8.305 -0.981 1 97.62 95 PRO A C 1
ATOM 786 O O . PRO A 1 95 ? -13.016 8.32 -2.023 1 97.62 95 PRO A O 1
ATOM 789 N N . ILE A 1 96 ? -13.211 7.848 0.142 1 97.06 96 ILE A N 1
ATOM 790 C CA . ILE A 1 96 ? -11.961 7.094 0.234 1 97.06 96 ILE A CA 1
ATOM 791 C C . ILE A 1 96 ? -12.266 5.598 0.267 1 97.06 96 ILE A C 1
ATOM 793 O O . ILE A 1 96 ? -12.992 5.121 1.146 1 97.06 96 ILE A O 1
ATOM 797 N N . ASP A 1 97 ? -11.742 4.898 -0.65 1 93.56 97 ASP A N 1
ATOM 798 C CA . ASP A 1 97 ? -11.914 3.449 -0.686 1 93.56 97 ASP A CA 1
ATOM 799 C C . ASP A 1 97 ? -11.219 2.783 0.5 1 93.56 97 ASP A C 1
ATOM 801 O O . ASP A 1 97 ? -10 2.877 0.646 1 93.56 97 ASP A O 1
ATOM 805 N N . PRO A 1 98 ? -11.961 2.072 1.388 1 92.31 98 PRO A N 1
ATOM 806 C CA . PRO A 1 98 ? -11.344 1.435 2.553 1 92.31 98 PRO A CA 1
ATOM 807 C C . PRO A 1 98 ? -10.352 0.341 2.17 1 92.31 98 PRO A C 1
ATOM 809 O O . PRO A 1 98 ? -9.562 -0.106 3.01 1 92.31 98 PRO A O 1
ATOM 812 N N . HIS A 1 99 ? -10.352 -0.02 0.919 1 91 99 HIS A N 1
ATOM 813 C CA . HIS A 1 99 ? -9.461 -1.097 0.5 1 91 99 HIS A CA 1
ATOM 814 C C . HIS A 1 99 ? -8.297 -0.558 -0.319 1 91 99 HIS A C 1
ATOM 816 O O . HIS A 1 99 ? -7.512 -1.332 -0.872 1 91 99 HIS A O 1
ATOM 822 N N . SER A 1 100 ? -8.227 0.75 -0.334 1 93.88 100 SER A N 1
ATOM 823 C CA . SER A 1 100 ? -7.086 1.347 -1.023 1 93.88 100 SER A CA 1
ATOM 824 C C . SER A 1 100 ? -5.789 1.092 -0.265 1 93.88 100 SER A C 1
ATOM 826 O O . SER A 1 100 ? -5.805 0.86 0.945 1 93.88 100 SER A O 1
ATOM 828 N N . TYR A 1 101 ? -4.688 1.149 -0.949 1 95.81 101 TYR A N 1
ATOM 829 C CA . TYR A 1 101 ? -3.389 0.818 -0.377 1 95.81 101 TYR A CA 1
ATOM 830 C C . TYR A 1 101 ? -2.795 2.016 0.356 1 95.81 101 TYR A C 1
ATOM 832 O O . TYR A 1 101 ? -1.679 1.941 0.875 1 95.81 101 TYR A O 1
ATOM 840 N N . ILE A 1 102 ? -3.543 3.096 0.486 1 97.12 102 ILE A N 1
ATOM 841 C CA . ILE A 1 102 ? -3.025 4.219 1.259 1 97.12 102 ILE A CA 1
ATOM 842 C C . ILE A 1 102 ? -3.145 3.918 2.752 1 97.12 102 ILE A C 1
ATOM 844 O O . ILE A 1 102 ? -2.486 4.559 3.574 1 97.12 102 ILE A O 1
ATOM 848 N N . TRP A 1 103 ? -4.016 2.971 3.027 1 96.38 103 TRP A N 1
ATOM 849 C CA . TRP A 1 103 ? -4.297 2.676 4.43 1 96.38 103 TRP A CA 1
ATOM 850 C C . TRP A 1 103 ? -3.223 1.773 5.023 1 96.38 103 TRP A C 1
ATOM 852 O O . TRP A 1 103 ? -2.707 0.881 4.348 1 96.38 103 TRP A O 1
ATOM 862 N N . LEU A 1 104 ? -2.998 2.035 6.281 1 94.38 104 LEU A N 1
ATOM 863 C CA . LEU A 1 104 ? -2.26 1.045 7.059 1 94.38 104 LEU A CA 1
ATOM 864 C C . LEU A 1 104 ? -2.938 -0.318 6.988 1 94.38 104 LEU A C 1
ATOM 866 O O . LEU A 1 104 ? -4.16 -0.402 6.844 1 94.38 104 LEU A O 1
ATOM 870 N N . MET A 1 105 ? -2.23 -1.36 7.023 1 89.94 105 MET A N 1
ATOM 871 C CA . MET A 1 105 ? -2.656 -2.717 6.695 1 89.94 105 MET A CA 1
ATOM 872 C C . MET A 1 105 ? -3.945 -3.076 7.426 1 89.94 105 MET A C 1
ATOM 874 O O . MET A 1 105 ? -4.863 -3.645 6.836 1 89.94 105 MET A O 1
ATOM 878 N N . ASN A 1 106 ? -4.172 -2.768 8.703 1 87.25 106 ASN A N 1
ATOM 879 C CA . ASN A 1 106 ? -5.363 -3.15 9.453 1 87.25 106 ASN A CA 1
ATOM 880 C C . ASN A 1 106 ? -6.348 -1.992 9.57 1 87.25 106 ASN A C 1
ATOM 882 O O . ASN A 1 106 ? -7.281 -2.043 10.375 1 87.25 106 ASN A O 1
ATOM 886 N N . CYS A 1 107 ? -6.055 -1.024 8.703 1 92.94 107 CYS A N 1
ATOM 887 C CA . CYS A 1 107 ? -6.91 0.158 8.695 1 92.94 107 CYS A CA 1
ATOM 888 C C . CYS A 1 1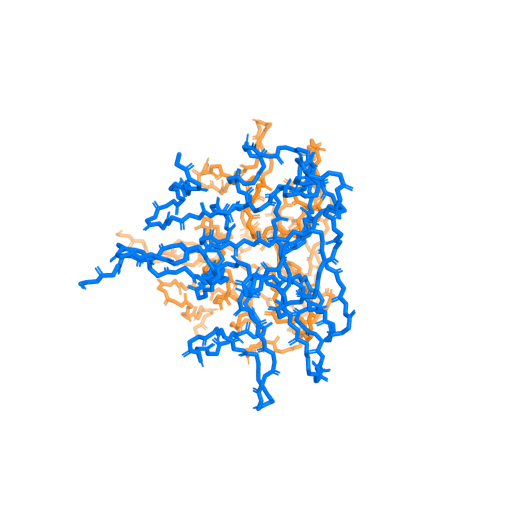07 ? -7.648 0.285 7.363 1 92.94 107 CYS A C 1
ATOM 890 O O . CYS A 1 107 ? -7.223 -0.285 6.355 1 92.94 107 CYS A O 1
ATOM 892 N N . PRO A 1 108 ? -8.797 1.063 7.406 1 91.75 108 PRO A N 1
ATOM 893 C CA . PRO A 1 108 ? -9.461 1.694 8.547 1 91.75 108 PRO A CA 1
ATOM 894 C C . PRO A 1 108 ? -10.32 0.715 9.344 1 91.75 108 PRO A C 1
ATOM 896 O O . PRO A 1 108 ? -10.711 -0.334 8.828 1 91.75 108 PRO A O 1
ATOM 899 N N . ARG A 1 109 ? -10.586 0.964 10.617 1 88.25 109 ARG A N 1
ATOM 900 C CA . ARG A 1 109 ? -11.492 0.181 11.445 1 88.25 109 ARG A CA 1
ATOM 901 C C . ARG A 1 109 ? -12.938 0.376 11 1 88.25 109 ARG A C 1
ATOM 903 O O . ARG A 1 109 ? -13.242 1.307 10.25 1 88.25 109 ARG A O 1
ATOM 910 N N . ILE A 1 110 ? -13.695 -0.51 11.555 1 78.62 110 ILE A N 1
ATOM 911 C CA . ILE A 1 110 ? -15.125 -0.453 11.25 1 78.62 110 ILE A CA 1
ATOM 912 C C . ILE A 1 110 ? -15.781 0.641 12.086 1 78.62 110 ILE A C 1
ATOM 914 O O . ILE A 1 110 ? -15.578 0.715 13.297 1 78.62 110 ILE A O 1
ATOM 918 N N . ASN A 1 111 ? -16.5 1.487 11.539 1 77.06 111 ASN A N 1
ATOM 919 C CA . ASN A 1 111 ? -17.344 2.535 12.094 1 77.06 111 ASN A CA 1
ATOM 920 C C . ASN A 1 111 ? -16.594 3.404 13.094 1 77.06 111 ASN A C 1
ATOM 922 O O . ASN A 1 111 ? -17 3.545 14.242 1 77.06 111 ASN A O 1
ATOM 926 N N . PRO A 1 112 ? -15.562 4.02 12.664 1 84.06 112 PRO A N 1
ATOM 927 C CA . PRO A 1 112 ? -14.805 4.895 13.562 1 84.06 112 PRO A CA 1
ATOM 928 C C . PRO A 1 112 ? -15.414 6.293 13.672 1 84.06 112 PRO A C 1
ATOM 930 O O . PRO A 1 112 ? -14.797 7.273 13.25 1 84.06 112 PRO A O 1
ATOM 933 N N . THR A 1 113 ? -16.531 6.43 14.344 1 86.12 113 THR A N 1
ATOM 934 C CA . THR A 1 113 ? -17.312 7.664 14.398 1 86.12 113 THR A CA 1
ATOM 935 C C . THR A 1 113 ? -16.422 8.836 14.82 1 86.12 113 THR A C 1
ATOM 937 O O . THR A 1 113 ? -15.672 8.734 15.789 1 86.12 113 THR A O 1
ATOM 940 N N . GLY A 1 114 ? -16.469 9.875 13.992 1 92.12 114 GLY A N 1
ATOM 941 C CA . GLY A 1 114 ? -15.773 11.125 14.305 1 92.12 114 GLY A CA 1
ATOM 942 C C . GLY A 1 114 ? -14.281 11.062 14.039 1 92.12 114 GLY A C 1
ATOM 943 O O . GLY A 1 114 ? -13.539 11.969 14.422 1 92.12 114 GLY A O 1
ATOM 944 N N . SER A 1 115 ? -13.828 10.031 13.328 1 96.75 115 SER A N 1
ATOM 945 C CA . SER A 1 115 ? -12.391 9.836 13.141 1 96.75 115 SER A CA 1
ATOM 946 C C . SER A 1 115 ? -11.875 10.633 11.945 1 96.75 115 SER A C 1
ATOM 948 O O . SER A 1 115 ? -12.641 10.953 11.031 1 96.75 115 SER A O 1
ATOM 950 N N . HIS A 1 116 ? -10.648 10.977 12.047 1 98.38 116 HIS A N 1
ATOM 951 C CA . HIS A 1 116 ? -9.883 11.656 11.008 1 98.38 116 HIS A CA 1
ATOM 952 C C . HIS A 1 116 ? -8.602 10.898 10.672 1 98.38 116 HIS A C 1
ATOM 954 O O . HIS A 1 116 ? -8.32 9.859 11.273 1 98.38 116 HIS A O 1
ATOM 960 N N . THR A 1 117 ? -7.898 11.438 9.641 1 98.25 117 THR A N 1
ATOM 961 C CA . THR A 1 117 ? -6.801 10.617 9.148 1 98.25 117 THR A CA 1
ATOM 962 C C . THR A 1 117 ? -5.457 11.289 9.406 1 98.25 117 THR A C 1
ATOM 964 O O . THR A 1 117 ? -5.359 12.516 9.383 1 98.25 117 THR A O 1
ATOM 967 N N . MET A 1 118 ? -4.465 10.414 9.719 1 97.56 118 MET A N 1
ATOM 968 C CA . MET A 1 118 ? -3.062 10.805 9.82 1 97.56 118 MET A CA 1
ATOM 969 C C . MET A 1 118 ? -2.18 9.883 8.984 1 97.56 118 MET A C 1
ATOM 971 O O . MET A 1 118 ? -2.508 8.711 8.781 1 97.56 118 MET A O 1
ATOM 975 N N . LEU A 1 119 ? -1.151 10.484 8.453 1 97.62 119 LEU A N 1
ATOM 976 C CA . LEU A 1 119 ? -0.09 9.633 7.926 1 97.62 119 LEU A CA 1
ATOM 977 C C . LEU A 1 119 ? 0.832 9.156 9.039 1 97.62 119 LEU A C 1
ATOM 979 O O . LEU A 1 119 ? 1.235 9.945 9.898 1 97.62 119 LEU A O 1
ATOM 983 N N . VAL A 1 120 ? 1.124 7.895 9.039 1 96.19 120 VAL A N 1
ATOM 984 C CA . VAL A 1 120 ? 2.078 7.297 9.961 1 96.19 120 VAL A CA 1
ATOM 985 C C . VAL A 1 120 ? 3.156 6.547 9.18 1 96.19 120 VAL A C 1
ATOM 987 O O . VAL A 1 120 ? 2.875 5.945 8.148 1 96.19 120 VAL A O 1
ATOM 990 N N . PRO A 1 121 ? 4.359 6.629 9.695 1 93.81 121 PRO A N 1
ATOM 991 C CA . PRO A 1 121 ? 5.43 5.906 9.008 1 93.81 121 PRO A CA 1
ATOM 992 C C . PRO A 1 121 ? 5.43 4.41 9.328 1 93.81 121 PRO A C 1
ATOM 994 O O . PRO A 1 121 ? 5.051 4.012 10.438 1 93.81 121 PRO A O 1
ATOM 997 N N . ALA A 1 122 ? 5.738 3.686 8.328 1 88.12 122 ALA A N 1
ATOM 998 C CA . ALA A 1 122 ? 5.941 2.252 8.523 1 88.12 122 ALA A CA 1
ATOM 999 C C . ALA A 1 122 ? 6.98 1.709 7.551 1 88.12 122 ALA A C 1
ATOM 1001 O O . ALA A 1 122 ? 7.523 2.455 6.734 1 88.12 122 ALA A O 1
ATOM 1002 N N . GLY A 1 123 ? 7.277 0.358 7.754 1 78.94 123 GLY A N 1
ATOM 1003 C CA . GLY A 1 123 ? 8.203 -0.322 6.863 1 78.94 123 GLY A CA 1
ATOM 1004 C C . GLY A 1 123 ? 9.656 -0.08 7.215 1 78.94 123 GLY A C 1
ATOM 1005 O O . GLY A 1 123 ? 9.961 0.659 8.156 1 78.94 123 GLY A O 1
ATOM 1006 N N . PRO A 1 124 ? 10.445 -0.679 6.398 1 76.5 124 PRO A N 1
ATOM 1007 C CA . PRO A 1 124 ? 11.875 -0.5 6.668 1 76.5 124 PRO A CA 1
ATOM 1008 C C . PRO A 1 124 ? 12.32 0.955 6.539 1 76.5 124 PRO A C 1
ATOM 1010 O O . PRO A 1 124 ? 12.086 1.587 5.504 1 76.5 124 PRO A O 1
ATOM 1013 N N . GLY A 1 125 ? 12.93 1.512 7.66 1 80.5 125 GLY A N 1
ATOM 1014 C CA . GLY A 1 125 ? 13.453 2.869 7.648 1 80.5 125 GLY A CA 1
ATOM 1015 C C . GLY A 1 125 ? 12.367 3.928 7.738 1 80.5 125 GLY A C 1
ATOM 1016 O O . GLY A 1 125 ? 12.656 5.125 7.676 1 80.5 125 GLY A O 1
ATOM 1017 N N . GLY A 1 126 ? 11.125 3.494 7.781 1 85 126 GLY A N 1
ATOM 1018 C CA . GLY A 1 126 ? 10.047 4.461 7.887 1 85 126 GLY A CA 1
ATOM 1019 C C . GLY A 1 126 ? 9.789 5.211 6.594 1 85 126 GLY A C 1
ATOM 1020 O O . GLY A 1 126 ? 9.32 6.352 6.617 1 85 126 GLY A O 1
ATOM 1021 N N . LYS A 1 127 ? 10.133 4.582 5.449 1 89.5 127 LYS A N 1
ATOM 1022 C CA . LYS A 1 127 ? 10.133 5.297 4.172 1 89.5 127 LYS A CA 1
ATOM 1023 C C . LYS A 1 127 ? 8.758 5.25 3.516 1 89.5 127 LYS A C 1
ATOM 1025 O O . LYS A 1 127 ? 8.531 5.883 2.48 1 89.5 127 LYS A O 1
ATOM 1030 N N . ARG A 1 128 ? 7.832 4.484 4.141 1 94.19 128 ARG A N 1
ATOM 1031 C CA . ARG A 1 128 ? 6.465 4.438 3.637 1 94.19 128 ARG A CA 1
ATOM 1032 C C . ARG A 1 128 ? 5.492 5.043 4.641 1 94.19 128 ARG A C 1
ATOM 1034 O O . ARG A 1 128 ? 5.402 4.582 5.781 1 94.19 128 ARG A O 1
ATOM 1041 N N . GLN A 1 129 ? 4.812 6.094 4.219 1 96.19 129 GLN A N 1
ATOM 1042 C CA . GLN A 1 129 ? 3.709 6.621 5.016 1 96.19 129 GLN A CA 1
ATOM 1043 C C . GLN A 1 129 ? 2.398 5.914 4.676 1 96.19 129 GLN A C 1
ATOM 1045 O O . GLN A 1 129 ? 2.137 5.602 3.514 1 96.19 129 GLN A O 1
ATOM 1050 N N . TYR A 1 130 ? 1.602 5.672 5.672 1 96.44 130 TYR A N 1
ATOM 1051 C CA . TYR A 1 130 ? 0.271 5.098 5.512 1 96.44 130 TYR A CA 1
ATOM 1052 C C . TYR A 1 130 ? -0.777 5.938 6.23 1 96.44 130 TYR A C 1
ATOM 1054 O O . TYR A 1 130 ? -0.455 6.676 7.164 1 96.44 130 TYR A O 1
ATOM 1062 N N . THR A 1 131 ? -1.927 5.785 5.75 1 97.12 131 THR A N 1
ATOM 1063 C CA . THR A 1 131 ? -3.047 6.457 6.395 1 97.12 131 THR A CA 1
ATOM 1064 C C . THR A 1 131 ? -3.566 5.637 7.57 1 97.12 131 THR A C 1
ATOM 1066 O O . THR A 1 131 ? -3.76 4.426 7.449 1 97.12 131 THR A O 1
ATOM 1069 N N . ASN A 1 132 ? -3.719 6.246 8.695 1 96.06 132 ASN A N 1
ATOM 1070 C CA . ASN A 1 132 ? -4.348 5.699 9.898 1 96.06 132 ASN A CA 1
ATOM 1071 C C . ASN A 1 132 ? -5.484 6.594 10.391 1 96.06 132 ASN A C 1
ATOM 1073 O O . ASN A 1 132 ? -5.609 7.738 9.953 1 96.06 132 ASN A O 1
ATOM 1077 N N . GLU A 1 133 ? -6.34 6.039 11.164 1 96.56 133 GLU A N 1
ATOM 1078 C CA . GLU A 1 133 ? -7.473 6.805 11.68 1 96.56 133 GLU A CA 1
ATOM 1079 C C . GLU A 1 133 ? -7.293 7.125 13.164 1 96.56 133 GLU A C 1
ATOM 1081 O O . GLU A 1 133 ? -6.766 6.309 13.922 1 96.56 133 GLU A O 1
ATOM 1086 N N . TYR A 1 134 ? -7.723 8.312 13.531 1 95.94 134 TYR A N 1
ATOM 1087 C CA . TYR A 1 134 ? -7.684 8.773 14.914 1 95.94 134 TYR A CA 1
ATOM 1088 C C . TYR A 1 134 ? -8.984 9.477 15.297 1 95.94 134 TYR A C 1
ATOM 1090 O O . TYR A 1 134 ? -9.586 10.164 14.469 1 95.94 134 TYR A O 1
ATOM 1098 N N . GLY A 1 135 ? -9.328 9.367 16.5 1 94.06 135 GLY A N 1
ATOM 1099 C CA . GLY A 1 135 ? -10.57 9.945 17 1 94.06 135 GLY A CA 1
ATOM 1100 C C . GLY A 1 135 ? -10.5 11.453 17.141 1 94.06 135 GLY A C 1
ATOM 1101 O O . GLY A 1 135 ? -9.438 12.055 16.984 1 94.06 135 GLY A O 1
ATOM 1102 N N . PRO A 1 136 ? -11.617 12.047 17.359 1 89.69 136 PRO A N 1
ATOM 1103 C CA . PRO A 1 136 ? -11.734 13.508 17.359 1 89.69 136 PRO A CA 1
ATOM 1104 C C . PRO A 1 136 ? -10.922 14.164 18.469 1 89.69 136 PRO A C 1
ATOM 1106 O O . PRO A 1 136 ? -10.586 15.344 18.391 1 89.69 136 PRO A O 1
ATOM 1109 N N . GLN A 1 137 ? -10.555 13.414 19.547 1 93.38 137 GLN A N 1
ATOM 1110 C CA . GLN A 1 137 ? -9.844 14.016 20.672 1 93.38 137 GLN A CA 1
ATOM 1111 C C . GLN A 1 137 ? -8.344 13.797 20.562 1 93.38 137 GLN A C 1
ATOM 1113 O O . GLN A 1 137 ? -7.57 14.328 21.359 1 93.38 137 GLN A O 1
ATOM 1118 N N . ASN A 1 138 ? -7.98 13.055 19.609 1 96.5 138 ASN A N 1
ATOM 1119 C CA . ASN A 1 138 ? -6.551 12.812 19.438 1 96.5 138 ASN A CA 1
ATOM 1120 C C . ASN A 1 138 ? -5.824 14.055 18.953 1 96.5 138 ASN A C 1
ATOM 1122 O O . ASN A 1 138 ? -6.406 14.883 18.25 1 96.5 138 ASN A O 1
ATOM 1126 N N . VAL A 1 139 ? -4.578 14.172 19.422 1 96.88 139 VAL A N 1
ATOM 1127 C CA . VAL A 1 139 ? -3.727 15.266 18.969 1 96.88 139 VAL A CA 1
ATOM 1128 C C . VAL A 1 139 ? -2.51 14.703 18.234 1 96.88 139 VAL A C 1
ATOM 1130 O O . VAL A 1 139 ? -2.08 13.578 18.5 1 96.88 139 VAL A O 1
ATOM 1133 N N . GLY A 1 140 ? -2.088 15.422 17.219 1 95.25 140 GLY A N 1
ATOM 1134 C CA . GLY A 1 140 ? -0.889 15.078 16.469 1 95.25 140 GLY A CA 1
ATOM 1135 C C . GLY A 1 140 ? 0.138 16.188 16.438 1 95.25 140 GLY A C 1
ATOM 1136 O O . GLY A 1 140 ? -0.21 17.375 16.578 1 95.25 140 GLY A O 1
ATOM 1137 N N . PRO A 1 141 ? 1.364 15.812 16.266 1 94.69 141 PRO A N 1
ATOM 1138 C CA . PRO A 1 141 ? 2.451 16.797 16.328 1 94.69 141 PRO A CA 1
ATOM 1139 C C . PRO A 1 141 ? 2.557 17.625 15.055 1 94.69 141 PRO A C 1
ATOM 1141 O O . PRO A 1 141 ? 3.238 18.656 15.047 1 94.69 141 PRO A O 1
ATOM 1144 N N . SER A 1 142 ? 1.974 17.172 14 1 95.44 142 SER A N 1
ATOM 1145 C CA . SER A 1 142 ? 2.205 17.828 12.727 1 95.44 142 SER A CA 1
ATOM 1146 C C . SER A 1 142 ? 1.032 17.625 11.773 1 95.44 142 SER A C 1
ATOM 1148 O O . SER A 1 142 ? 0.019 17.031 12.148 1 95.44 142 SER A O 1
ATOM 1150 N N . PHE A 1 143 ? 1.07 18.25 10.594 1 97.62 143 PHE A N 1
ATOM 1151 C CA . PHE A 1 143 ? 0.065 18.203 9.539 1 97.62 143 PHE A CA 1
ATOM 1152 C C . PHE A 1 143 ? 0.674 18.578 8.188 1 97.62 143 PHE A C 1
ATOM 1154 O O . PHE A 1 143 ? 1.751 19.172 8.133 1 97.62 143 PHE A O 1
ATOM 1161 N N . ILE A 1 144 ? 0.042 18.078 7.191 1 98.62 144 ILE A N 1
ATOM 1162 C CA . ILE A 1 144 ? 0.501 18.406 5.844 1 98.62 144 ILE A CA 1
ATOM 1163 C C . ILE A 1 144 ? -0.559 19.234 5.121 1 98.62 144 ILE A C 1
ATOM 1165 O O . ILE A 1 144 ? -1.725 18.844 5.055 1 98.62 144 ILE A O 1
ATOM 1169 N N . CYS A 1 145 ? -0.13 20.344 4.586 1 98.75 145 CYS A N 1
ATOM 1170 C CA . CYS A 1 145 ? -0.999 21.25 3.836 1 98.75 145 CYS A CA 1
ATOM 1171 C C . CYS A 1 145 ? -0.711 21.172 2.342 1 98.75 145 CYS A C 1
ATOM 1173 O O . CYS A 1 145 ? 0.414 20.875 1.938 1 98.75 145 CYS A O 1
ATOM 1175 N N . GLU A 1 146 ? -1.727 21.422 1.61 1 98.75 146 GLU A N 1
ATOM 1176 C CA . GLU A 1 146 ? -1.581 21.562 0.165 1 98.75 146 GLU A CA 1
ATOM 1177 C C . GLU A 1 146 ? -2.074 22.922 -0.306 1 98.75 146 GLU A C 1
ATOM 1179 O O . GLU A 1 146 ? -3.145 23.375 0.104 1 98.75 146 GLU A O 1
ATOM 1184 N N . ALA A 1 147 ? -1.268 23.547 -1.144 1 98.44 147 ALA A N 1
ATOM 1185 C CA . ALA A 1 147 ? -1.643 24.812 -1.772 1 98.44 147 ALA A CA 1
ATOM 1186 C C . ALA A 1 147 ? -2.105 24.594 -3.211 1 98.44 147 ALA A C 1
ATOM 1188 O O . ALA A 1 147 ? -1.467 23.859 -3.969 1 98.44 147 ALA A O 1
ATOM 1189 N N . LYS A 1 148 ? -3.213 25.172 -3.461 1 97.56 148 LYS A N 1
ATOM 1190 C CA . LYS A 1 148 ? -3.742 25.172 -4.824 1 97.56 148 LYS A CA 1
ATOM 1191 C C . LYS A 1 148 ? -3.943 26.594 -5.328 1 97.56 148 LYS A C 1
ATOM 1193 O O . LYS A 1 148 ? -4.371 27.469 -4.57 1 97.56 148 LYS A O 1
ATOM 1198 N N . SER A 1 149 ? -3.543 26.812 -6.57 1 95 149 SER A N 1
ATOM 1199 C CA . SER A 1 149 ? -3.691 28.141 -7.145 1 95 149 SER A CA 1
ATOM 1200 C C . SER A 1 149 ? -5.16 28.547 -7.23 1 95 149 SER A C 1
ATOM 1202 O O . SER A 1 149 ? -6.012 27.75 -7.609 1 95 149 SER A O 1
ATOM 1204 N N . LYS A 1 150 ? -5.238 29.75 -6.75 1 90.5 150 LYS A N 1
ATOM 1205 C CA . LYS A 1 150 ? -6.566 30.328 -6.953 1 90.5 150 LYS A CA 1
ATOM 1206 C C . LYS A 1 150 ? -6.762 30.766 -8.398 1 90.5 150 LYS A C 1
ATOM 1208 O O . LYS A 1 150 ? -5.828 31.266 -9.031 1 90.5 150 LYS A O 1
ATOM 1213 N N . LYS A 1 151 ? -7.57 30.344 -9.234 1 67.62 151 LYS A N 1
ATOM 1214 C CA . LYS A 1 151 ? -7.855 30.844 -10.578 1 67.62 151 LYS A CA 1
ATOM 1215 C C . LYS A 1 151 ? -8.211 32.312 -10.555 1 67.62 151 LYS A C 1
ATOM 1217 O O . LYS A 1 151 ? -8.812 32.812 -9.594 1 67.62 151 LYS A O 1
ATOM 1222 N N . ASN B 1 1 ? -11.867 -21.672 -20.031 1 58.66 1 ASN B N 1
ATOM 1223 C CA . ASN B 1 1 ? -10.727 -20.781 -20.172 1 58.66 1 ASN B CA 1
ATOM 1224 C C . ASN B 1 1 ? -10.031 -20.547 -18.828 1 58.66 1 ASN B C 1
ATOM 1226 O O . ASN B 1 1 ? -10.688 -20.375 -17.797 1 58.66 1 ASN B O 1
ATOM 1230 N N . LYS B 1 2 ? -8.695 -20.922 -18.656 1 85.44 2 LYS B N 1
ATOM 1231 C CA . LYS B 1 2 ? -7.938 -20.984 -17.406 1 85.44 2 LYS B CA 1
ATOM 1232 C C . LYS B 1 2 ? -7.555 -19.578 -16.938 1 85.44 2 LYS B C 1
ATOM 1234 O O . LYS B 1 2 ? -7.293 -19.375 -15.742 1 85.44 2 LYS B O 1
ATOM 1239 N N . PHE B 1 3 ? -7.746 -18.656 -17.969 1 94.69 3 PHE B N 1
ATOM 1240 C CA . PHE B 1 3 ? -7.289 -17.312 -17.656 1 94.69 3 PHE B CA 1
ATOM 1241 C C . PHE B 1 3 ? -8.469 -16.359 -17.531 1 94.69 3 PHE B C 1
ATOM 1243 O O . PHE B 1 3 ? -9.484 -16.516 -18.203 1 94.69 3 PHE B O 1
ATOM 1250 N N . ARG B 1 4 ? -8.367 -15.43 -16.688 1 96.06 4 ARG B N 1
ATOM 1251 C CA . ARG B 1 4 ? -9.344 -14.359 -16.469 1 96.06 4 ARG B CA 1
ATOM 1252 C C . ARG B 1 4 ? -8.719 -12.992 -16.719 1 96.06 4 ARG B C 1
ATOM 1254 O O . ARG B 1 4 ? -7.59 -12.734 -16.297 1 96.06 4 ARG B O 1
ATOM 1261 N N . GLN B 1 5 ? -9.5 -12.164 -17.297 1 97.25 5 GLN B N 1
ATOM 1262 C CA . GLN B 1 5 ? -9.031 -10.805 -17.547 1 97.25 5 GLN B CA 1
ATOM 1263 C C . GLN B 1 5 ? -9.039 -9.984 -16.25 1 97.25 5 GLN B C 1
ATOM 1265 O O . GLN B 1 5 ? -10.047 -9.945 -15.547 1 97.25 5 GLN B O 1
ATOM 1270 N N . VAL B 1 6 ? -7.973 -9.32 -15.898 1 98.06 6 VAL B N 1
ATOM 1271 C CA . VAL B 1 6 ? -7.805 -8.383 -14.797 1 98.06 6 VAL B CA 1
ATOM 1272 C C . VAL B 1 6 ? -7.156 -7.098 -15.305 1 98.06 6 VAL B C 1
ATOM 1274 O O . VAL B 1 6 ? -5.953 -7.059 -15.562 1 98.06 6 VAL B O 1
ATOM 1277 N N . GLY B 1 7 ? -7.961 -6.066 -15.352 1 96.94 7 GLY B N 1
ATOM 1278 C CA . GLY B 1 7 ? -7.473 -4.922 -16.109 1 96.94 7 GLY B CA 1
ATOM 1279 C C . GLY B 1 7 ? -7.145 -5.254 -17.547 1 96.94 7 GLY B C 1
ATOM 1280 O O . GLY B 1 7 ? -7.977 -5.812 -18.266 1 96.94 7 GLY B O 1
ATOM 1281 N N . ALA B 1 8 ? -5.988 -4.953 -18.031 1 97.44 8 ALA B N 1
ATOM 1282 C CA . ALA B 1 8 ? -5.559 -5.215 -19.391 1 97.44 8 ALA B CA 1
ATOM 1283 C C . ALA B 1 8 ? -4.742 -6.5 -19.484 1 97.44 8 ALA B C 1
ATOM 1285 O O . ALA B 1 8 ? -4.09 -6.766 -20.5 1 97.44 8 ALA B O 1
ATOM 1286 N N . ARG B 1 9 ? -4.762 -7.273 -18.438 1 98.31 9 ARG B N 1
ATOM 1287 C CA . ARG B 1 9 ? -3.92 -8.461 -18.359 1 98.31 9 ARG B CA 1
ATOM 1288 C C . ARG B 1 9 ? -4.758 -9.719 -18.141 1 98.31 9 ARG B C 1
ATOM 1290 O O . ARG B 1 9 ? -5.914 -9.633 -17.719 1 98.31 9 ARG B O 1
ATOM 1297 N N . CYS B 1 10 ? -4.191 -10.852 -18.484 1 98.19 10 CYS B N 1
ATOM 1298 C CA . CYS B 1 10 ? -4.875 -12.133 -18.328 1 98.19 10 CYS B CA 1
ATOM 1299 C C . CYS B 1 10 ? -4.176 -13.016 -17.297 1 98.19 10 CYS B C 1
ATOM 1301 O O . CYS B 1 10 ? -3.01 -13.375 -17.484 1 98.19 10 CYS B O 1
ATOM 1303 N N . LEU B 1 11 ? -4.898 -13.367 -16.219 1 98.5 11 LEU B N 1
ATOM 1304 C CA . LEU B 1 11 ? -4.277 -14.062 -15.102 1 98.5 11 LEU B CA 1
ATO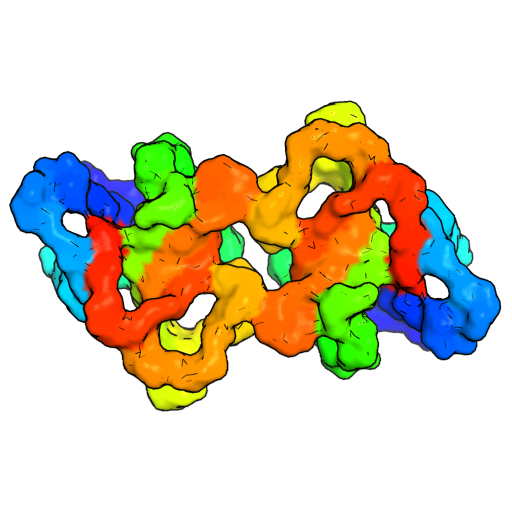M 1305 C C . LEU B 1 11 ? -4.957 -15.406 -14.852 1 98.5 11 LEU B C 1
ATOM 1307 O O . LEU B 1 11 ? -6.133 -15.578 -15.172 1 98.5 11 LEU B O 1
ATOM 1311 N N . HIS B 1 12 ? -4.18 -16.266 -14.359 1 97.5 12 HIS B N 1
ATOM 1312 C CA . HIS B 1 12 ? -4.664 -17.531 -13.789 1 97.5 12 HIS B CA 1
ATOM 1313 C C . HIS B 1 12 ? -4.258 -17.656 -12.328 1 97.5 12 HIS B C 1
ATOM 1315 O O . HIS B 1 12 ? -3.066 -17.719 -12.016 1 97.5 12 HIS B O 1
ATOM 1321 N N . VAL B 1 13 ? -5.215 -17.672 -11.43 1 96.44 13 VAL B N 1
ATOM 1322 C CA . VAL B 1 13 ? -4.984 -17.969 -10.016 1 96.44 13 VAL B CA 1
ATOM 1323 C C . VAL B 1 13 ? -5.105 -19.469 -9.766 1 96.44 13 VAL B C 1
ATOM 1325 O O . VAL B 1 13 ? -6.203 -20.031 -9.836 1 96.44 13 VAL B O 1
ATOM 1328 N N . SER B 1 14 ? -3.996 -20.031 -9.438 1 93.62 14 SER B N 1
ATOM 1329 C CA . SER B 1 14 ? -4.004 -21.484 -9.25 1 93.62 14 SER B CA 1
ATOM 1330 C C . SER B 1 14 ? -4.812 -21.875 -8.016 1 93.62 14 SER B C 1
ATOM 1332 O O . SER B 1 14 ? -4.711 -21.25 -6.969 1 93.62 14 SER B O 1
ATOM 1334 N N . ASN B 1 15 ? -5.613 -22.891 -8.117 1 87.31 15 ASN B N 1
ATOM 1335 C CA . ASN B 1 15 ? -6.41 -23.438 -7.02 1 87.31 15 ASN B CA 1
ATOM 1336 C C . ASN B 1 15 ? -6.27 -24.953 -6.91 1 87.31 15 ASN B C 1
ATOM 1338 O O . ASN B 1 15 ? -7.16 -25.625 -6.398 1 87.31 15 ASN B O 1
ATOM 1342 N N . ALA B 1 16 ? -5.145 -25.422 -7.363 1 87.12 16 ALA B N 1
ATOM 1343 C CA . ALA B 1 16 ? -4.918 -26.859 -7.461 1 87.12 16 ALA B CA 1
ATOM 1344 C C . ALA B 1 16 ? -5.031 -27.531 -6.094 1 87.12 16 ALA B C 1
ATOM 1346 O O . ALA B 1 16 ? -5.516 -28.656 -5.988 1 87.12 16 ALA B O 1
ATOM 1347 N N . ILE B 1 17 ? -4.645 -26.828 -5.109 1 85.88 17 ILE B N 1
ATOM 1348 C CA . ILE B 1 17 ? -4.609 -27.406 -3.77 1 85.88 17 ILE B CA 1
ATOM 1349 C C . ILE B 1 17 ? -6.031 -27.766 -3.324 1 85.88 17 ILE B C 1
ATOM 1351 O O . ILE B 1 17 ? -6.227 -28.656 -2.494 1 85.88 17 ILE B O 1
ATOM 1355 N N . PHE B 1 18 ? -7.02 -27.109 -3.914 1 84.06 18 PHE B N 1
ATOM 1356 C CA . PHE B 1 18 ? -8.406 -27.359 -3.545 1 84.06 18 PHE B CA 1
ATOM 1357 C C . PHE B 1 18 ? -9.062 -28.328 -4.523 1 84.06 18 PHE B C 1
ATOM 1359 O O . PHE B 1 18 ? -10.016 -29.016 -4.172 1 84.06 18 PHE B O 1
ATOM 1366 N N . GLU B 1 19 ? -8.586 -28.359 -5.719 1 85.12 19 GLU B N 1
ATOM 1367 C CA . GLU B 1 19 ? -9.219 -29.141 -6.773 1 85.12 19 GLU B CA 1
ATOM 1368 C C . GLU B 1 19 ? -8.633 -30.547 -6.836 1 85.12 19 GLU B C 1
ATOM 1370 O O . GLU B 1 19 ? -9.305 -31.484 -7.266 1 85.12 19 GLU B O 1
ATOM 1375 N N . ASP B 1 20 ? -7.375 -30.609 -6.484 1 90.12 20 ASP B N 1
ATOM 1376 C CA . ASP B 1 20 ? -6.633 -31.875 -6.559 1 90.12 20 ASP B CA 1
ATOM 1377 C C . ASP B 1 20 ? -6.09 -32.281 -5.188 1 90.12 20 ASP B C 1
ATOM 1379 O O . ASP B 1 20 ? -5.113 -31.688 -4.707 1 90.12 20 ASP B O 1
ATOM 1383 N N . PRO B 1 21 ? -6.656 -33.281 -4.516 1 91.25 21 PRO B N 1
ATOM 1384 C CA . PRO B 1 21 ? -6.246 -33.688 -3.172 1 91.25 21 PRO B CA 1
ATOM 1385 C C . PRO B 1 21 ? -4.805 -34.188 -3.125 1 91.25 21 PRO B C 1
ATOM 1387 O O . PRO B 1 21 ? -4.223 -34.312 -2.043 1 91.25 21 PRO B O 1
ATOM 1390 N N . THR B 1 22 ? -4.289 -34.469 -4.258 1 93.88 22 THR B N 1
ATOM 1391 C CA . THR B 1 22 ? -2.93 -35 -4.281 1 93.88 22 THR B CA 1
ATOM 1392 C C . THR B 1 22 ? -1.915 -33.875 -4.449 1 93.88 22 THR B C 1
ATOM 1394 O O . THR B 1 22 ? -0.71 -34.094 -4.309 1 93.88 22 THR B O 1
ATOM 1397 N N . PHE B 1 23 ? -2.441 -32.75 -4.793 1 93.12 23 PHE B N 1
ATOM 1398 C CA . PHE B 1 23 ? -1.541 -31.609 -4.98 1 93.12 23 PHE B CA 1
ATOM 1399 C C . PHE B 1 23 ? -0.897 -31.219 -3.658 1 93.12 23 PHE B C 1
ATOM 1401 O O . PHE B 1 23 ? -1.582 -31.094 -2.641 1 93.12 23 PHE B O 1
ATOM 1408 N N . ARG B 1 24 ? 0.447 -31.016 -3.652 1 95.44 24 ARG B N 1
ATOM 1409 C CA . ARG B 1 24 ? 1.211 -30.562 -2.492 1 95.44 24 ARG B CA 1
ATOM 1410 C C . ARG B 1 24 ? 1.779 -29.172 -2.715 1 95.44 24 ARG B C 1
ATOM 1412 O O . ARG B 1 24 ? 2.008 -28.766 -3.855 1 95.44 24 ARG B O 1
ATOM 1419 N N . PRO B 1 25 ? 1.958 -28.422 -1.619 1 96.31 25 PRO B N 1
ATOM 1420 C CA . PRO B 1 25 ? 2.627 -27.125 -1.767 1 96.31 25 PRO B CA 1
ATOM 1421 C C . PRO B 1 25 ? 3.945 -27.234 -2.529 1 96.31 25 PRO B C 1
ATOM 1423 O O . PRO B 1 25 ? 4.645 -28.234 -2.432 1 96.31 25 PRO B O 1
ATOM 1426 N N . VAL B 1 26 ? 4.25 -26.234 -3.25 1 97.06 26 VAL B N 1
ATOM 1427 C CA . VAL B 1 26 ? 5.398 -26.328 -4.148 1 97.06 26 VAL B CA 1
ATOM 1428 C C . VAL B 1 26 ? 6.352 -25.156 -3.889 1 97.06 26 VAL B C 1
ATOM 1430 O O . VAL B 1 26 ? 5.953 -24.141 -3.312 1 97.06 26 VAL B O 1
ATOM 1433 N N . THR B 1 27 ? 7.578 -25.312 -4.324 1 97.94 27 THR B N 1
ATOM 1434 C CA . THR B 1 27 ? 8.555 -24.219 -4.289 1 97.94 27 THR B CA 1
ATOM 1435 C C . THR B 1 27 ? 8.258 -23.188 -5.363 1 97.94 27 THR B C 1
ATOM 1437 O O . THR B 1 27 ? 7.426 -23.422 -6.242 1 97.94 27 THR B O 1
ATOM 1440 N N . TRP B 1 28 ? 8.906 -22.062 -5.266 1 98.31 28 TRP B N 1
ATOM 1441 C CA . TRP B 1 28 ? 8.773 -21.016 -6.266 1 98.31 28 TRP B CA 1
ATOM 1442 C C . TRP B 1 28 ? 9.094 -21.547 -7.66 1 98.31 28 TRP B C 1
ATOM 1444 O O . TRP B 1 28 ? 8.352 -21.312 -8.609 1 98.31 28 TRP B O 1
ATOM 1454 N N . GLY B 1 29 ? 10.25 -22.281 -7.746 1 98 29 GLY B N 1
ATOM 1455 C CA . GLY B 1 29 ? 10.664 -22.828 -9.031 1 98 29 GLY B CA 1
ATOM 1456 C C . GLY B 1 29 ? 9.641 -23.75 -9.641 1 98 29 GLY B C 1
ATOM 1457 O O . GLY B 1 29 ? 9.367 -23.672 -10.844 1 98 29 GLY B O 1
ATOM 1458 N N . VAL B 1 30 ? 9.102 -24.609 -8.836 1 97.88 30 VAL B N 1
ATOM 1459 C CA . VAL B 1 30 ? 8.094 -25.547 -9.328 1 97.88 30 VAL B CA 1
ATOM 1460 C C . VAL B 1 30 ? 6.848 -24.781 -9.758 1 97.88 30 VAL B C 1
ATOM 1462 O O . VAL B 1 30 ? 6.277 -25.047 -10.82 1 97.88 30 VAL B O 1
ATOM 1465 N N . GLY B 1 31 ? 6.375 -23.781 -8.969 1 97.81 31 GLY B N 1
ATOM 1466 C CA . GLY B 1 31 ? 5.254 -22.938 -9.352 1 97.81 31 GLY B CA 1
ATOM 1467 C C . GLY B 1 31 ? 5.461 -22.25 -10.688 1 97.81 31 GLY B C 1
ATOM 1468 O O . GLY B 1 31 ? 4.555 -22.203 -11.523 1 97.81 31 GLY B O 1
ATOM 1469 N N . ARG B 1 32 ? 6.652 -21.766 -10.828 1 98.56 32 ARG B N 1
ATOM 1470 C CA . ARG B 1 32 ? 6.98 -21.109 -12.094 1 98.56 32 ARG B CA 1
ATOM 1471 C C . ARG B 1 32 ? 6.875 -22.078 -13.258 1 98.56 32 ARG B C 1
ATOM 1473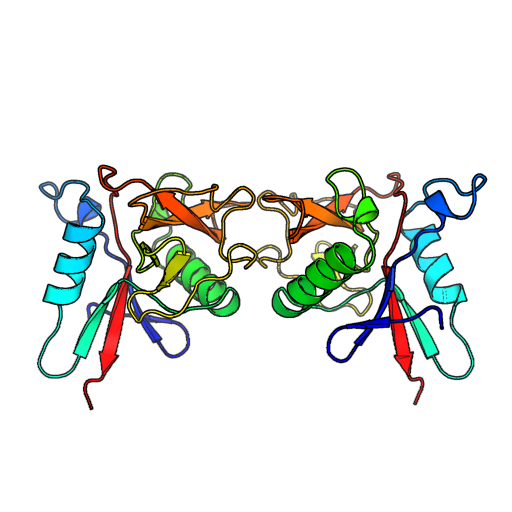 O O . ARG B 1 32 ? 6.312 -21.75 -14.305 1 98.56 32 ARG B O 1
ATOM 1480 N N . ASN B 1 33 ? 7.441 -23.25 -13.078 1 98.44 33 ASN B N 1
ATOM 1481 C CA . ASN B 1 33 ? 7.398 -24.25 -14.141 1 98.44 33 ASN B CA 1
ATOM 1482 C C . ASN B 1 33 ? 5.961 -24.641 -14.477 1 98.44 33 ASN B C 1
ATOM 1484 O O . ASN B 1 33 ? 5.637 -24.875 -15.648 1 98.44 33 ASN B O 1
ATOM 1488 N N . LEU B 1 34 ? 5.141 -24.734 -13.492 1 97.75 34 LEU B N 1
ATOM 1489 C CA . LEU B 1 34 ? 3.738 -25.047 -13.727 1 97.75 34 LEU B CA 1
ATOM 1490 C C . LEU B 1 34 ? 3.061 -23.953 -14.547 1 97.75 34 LEU B C 1
ATOM 1492 O O . LEU B 1 34 ? 2.232 -24.25 -15.414 1 97.75 34 LEU B O 1
ATOM 1496 N N . CYS B 1 35 ? 3.408 -22.719 -14.297 1 98.38 35 CYS B N 1
ATOM 1497 C CA . CYS B 1 35 ? 2.908 -21.625 -15.141 1 98.38 35 CYS B CA 1
ATOM 1498 C C . CYS B 1 35 ? 3.434 -21.75 -16.562 1 98.38 35 CYS B C 1
ATOM 1500 O O . CYS B 1 35 ? 2.66 -21.719 -17.516 1 98.38 35 CYS B O 1
ATOM 1502 N N . LYS B 1 36 ? 4.68 -21.984 -16.703 1 98.5 36 LYS B N 1
ATOM 1503 C CA . LYS B 1 36 ? 5.305 -22.062 -18.031 1 98.5 36 LYS B CA 1
ATOM 1504 C C . LYS B 1 36 ? 4.723 -23.203 -18.844 1 98.5 36 LYS B C 1
ATOM 1506 O O . LYS B 1 36 ? 4.625 -23.109 -20.078 1 98.5 36 LYS B O 1
ATOM 1511 N N . ASN B 1 37 ? 4.344 -24.203 -18.141 1 97.81 37 ASN B N 1
ATOM 1512 C CA . ASN B 1 37 ? 3.781 -25.375 -18.812 1 97.81 37 ASN B CA 1
ATOM 1513 C C . ASN B 1 37 ? 2.422 -25.062 -19.422 1 97.81 37 ASN B C 1
ATOM 1515 O O . ASN B 1 37 ? 1.904 -25.859 -20.219 1 97.81 37 ASN B O 1
ATOM 1519 N N . MET B 1 38 ? 1.862 -23.938 -19.125 1 97.44 38 MET B N 1
ATOM 1520 C CA . MET B 1 38 ? 0.591 -23.531 -19.734 1 97.44 38 MET B CA 1
ATOM 1521 C C . MET B 1 38 ? 0.817 -22.781 -21.031 1 97.44 38 MET B C 1
ATOM 1523 O O . MET B 1 38 ? -0.141 -22.422 -21.719 1 97.44 38 MET B O 1
ATOM 1527 N N . THR B 1 39 ? 2.059 -22.562 -21.375 1 97.94 39 THR B N 1
ATOM 1528 C CA . THR B 1 39 ? 2.395 -21.906 -22.641 1 97.94 39 THR B CA 1
ATOM 1529 C C . THR B 1 39 ? 1.95 -22.766 -23.828 1 97.94 39 THR B C 1
ATOM 1531 O O . THR B 1 39 ? 2.064 -23.984 -23.781 1 97.94 39 THR B O 1
ATOM 1534 N N . ASP B 1 40 ? 1.442 -22.062 -24.844 1 96.69 40 ASP B N 1
ATOM 1535 C CA . ASP B 1 40 ? 1.032 -22.766 -26.062 1 96.69 40 ASP B CA 1
ATOM 1536 C C . ASP B 1 40 ? 1.325 -21.922 -27.297 1 96.69 40 ASP B C 1
ATOM 1538 O O . ASP B 1 40 ? 2.217 -21.078 -27.297 1 96.69 40 ASP B O 1
ATOM 1542 N N . ALA B 1 41 ? 0.66 -22.219 -28.391 1 96.44 41 ALA B N 1
ATOM 1543 C CA . ALA B 1 41 ? 0.962 -21.578 -29.656 1 96.44 41 ALA B CA 1
ATOM 1544 C C . ALA B 1 41 ? 0.565 -20.109 -29.641 1 96.44 41 ALA B C 1
ATOM 1546 O O . ALA B 1 41 ? 1.162 -19.281 -30.344 1 96.44 41 ALA B O 1
ATOM 1547 N N . LYS B 1 42 ? -0.313 -19.75 -28.734 1 95.56 42 LYS B N 1
ATOM 1548 C CA . LYS B 1 42 ? -0.896 -18.422 -28.766 1 95.56 42 LYS B CA 1
ATOM 1549 C C . LYS B 1 42 ? -0.426 -17.594 -27.578 1 95.56 42 LYS B C 1
ATOM 1551 O O . LYS B 1 42 ? -0.324 -16.359 -27.656 1 95.56 42 LYS B O 1
ATOM 1556 N N . TRP B 1 43 ? -0.095 -18.266 -26.469 1 96.56 43 TRP B N 1
ATOM 1557 C CA . TRP B 1 43 ? 0.162 -17.578 -25.203 1 96.56 43 TRP B CA 1
ATOM 1558 C C . TRP B 1 43 ? 1.496 -18.016 -24.609 1 96.56 43 TRP B C 1
ATOM 1560 O O . TRP B 1 43 ? 1.81 -19.203 -24.578 1 96.56 43 TRP B O 1
ATOM 1570 N N . THR B 1 44 ? 2.297 -17.016 -24.266 1 98.19 44 THR B N 1
ATOM 1571 C CA . THR B 1 44 ? 3.393 -17.281 -23.328 1 98.19 44 THR B CA 1
ATOM 1572 C C . THR B 1 44 ? 2.943 -17.062 -21.891 1 98.19 44 THR B C 1
ATOM 1574 O O . THR B 1 44 ? 2.318 -16.047 -21.578 1 98.19 44 THR B O 1
ATOM 1577 N N . VAL B 1 45 ? 3.207 -18.078 -21.031 1 98.56 45 VAL B N 1
ATOM 1578 C CA . VAL B 1 45 ? 2.703 -18 -19.672 1 98.56 45 VAL B CA 1
ATOM 1579 C C . VAL B 1 45 ? 3.867 -18.109 -18.688 1 98.56 45 VAL B C 1
ATOM 1581 O O . VAL B 1 45 ? 4.777 -18.906 -18.875 1 98.56 45 VAL B O 1
ATOM 1584 N N . ASP B 1 46 ? 3.912 -17.234 -17.688 1 98.81 46 ASP B N 1
ATOM 1585 C CA . ASP B 1 46 ? 4.867 -17.219 -16.578 1 98.81 46 ASP B CA 1
ATOM 1586 C C . ASP B 1 46 ? 4.223 -16.703 -15.297 1 98.81 46 ASP B C 1
ATOM 1588 O O . ASP B 1 46 ? 3.043 -16.328 -15.297 1 98.81 46 ASP B O 1
ATOM 1592 N N . LEU B 1 47 ? 4.949 -16.719 -14.234 1 98.88 47 LEU B N 1
ATOM 1593 C CA . LEU B 1 47 ? 4.445 -16.109 -13.008 1 98.88 47 LEU B CA 1
ATOM 1594 C C . LEU B 1 47 ? 4.121 -14.633 -13.234 1 98.88 47 LEU B C 1
ATOM 1596 O O . LEU B 1 47 ? 4.828 -13.945 -13.969 1 98.88 47 LEU B O 1
ATOM 1600 N N . LEU B 1 48 ? 3.035 -14.203 -12.586 1 98.88 48 LEU B N 1
ATOM 1601 C CA . LEU B 1 48 ? 2.688 -12.789 -12.617 1 98.88 48 LEU B CA 1
ATOM 1602 C C . LEU B 1 48 ? 3.867 -11.93 -12.18 1 98.88 48 LEU B C 1
ATOM 1604 O O . LEU B 1 48 ? 4.488 -12.195 -11.148 1 98.88 48 LEU B O 1
ATOM 1608 N N . SER B 1 49 ? 4.207 -10.992 -13.023 1 98.69 49 SER B N 1
ATOM 1609 C CA . SER B 1 49 ? 5.375 -10.156 -12.766 1 98.69 49 SER B CA 1
ATOM 1610 C C . SER B 1 49 ? 5.172 -8.742 -13.297 1 98.69 49 SER B C 1
ATOM 1612 O O . SER B 1 49 ? 4.168 -8.461 -13.961 1 98.69 49 SER B O 1
ATOM 1614 N N . ASN B 1 50 ? 6.02 -7.887 -12.875 1 98.06 50 ASN B N 1
ATOM 1615 C CA . ASN B 1 50 ? 6.152 -6.539 -13.414 1 98.06 50 ASN B CA 1
ATOM 1616 C C . ASN B 1 50 ? 4.852 -5.75 -13.281 1 98.06 50 ASN B C 1
ATOM 1618 O O . ASN B 1 50 ? 4.262 -5.344 -14.281 1 98.06 50 ASN B O 1
ATOM 1622 N N . PHE B 1 51 ? 4.422 -5.473 -12.062 1 98.19 51 PHE B N 1
ATOM 1623 C CA . PHE B 1 51 ? 3.215 -4.695 -11.805 1 98.19 51 PHE B CA 1
ATOM 1624 C C . PHE B 1 51 ? 3.451 -3.666 -10.711 1 98.19 51 PHE B C 1
ATOM 1626 O O . PHE B 1 51 ? 4.406 -3.783 -9.938 1 98.19 51 PHE B O 1
ATOM 1633 N N . ASP B 1 52 ? 2.645 -2.699 -10.734 1 96.81 52 ASP B N 1
ATOM 1634 C CA . ASP B 1 52 ? 2.68 -1.69 -9.68 1 96.81 52 ASP B CA 1
ATOM 1635 C C . ASP B 1 52 ? 1.517 -1.87 -8.711 1 96.81 52 ASP B C 1
ATOM 1637 O O . ASP B 1 52 ? 0.778 -2.855 -8.797 1 96.81 52 ASP B O 1
ATOM 1641 N N . VAL B 1 53 ? 1.408 -0.978 -7.7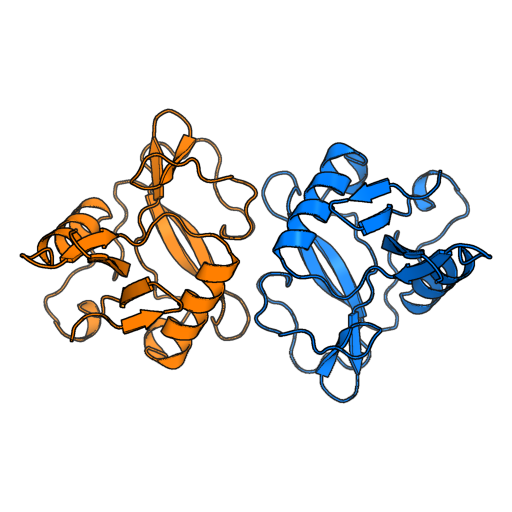62 1 96.75 53 VAL B N 1
ATOM 1642 C CA . VAL B 1 53 ? 0.422 -1.124 -6.695 1 96.75 53 VAL B CA 1
ATOM 1643 C C . VAL B 1 53 ? -0.985 -0.983 -7.27 1 96.75 53 VAL B C 1
ATOM 1645 O O . VAL B 1 53 ? -1.931 -1.599 -6.773 1 96.75 53 VAL B O 1
ATOM 1648 N N . ASN B 1 54 ? -1.151 -0.178 -8.273 1 95.25 54 ASN B N 1
ATOM 1649 C CA . ASN B 1 54 ? -2.469 -0.028 -8.891 1 95.25 54 ASN B CA 1
ATOM 1650 C C . ASN B 1 54 ? -2.963 -1.344 -9.484 1 95.25 54 ASN B C 1
ATOM 1652 O O . ASN B 1 54 ? -4.129 -1.706 -9.312 1 95.25 54 ASN B O 1
ATOM 1656 N N . PHE B 1 55 ? -2.1 -1.996 -10.141 1 97.69 55 PHE B N 1
ATOM 1657 C CA . PHE B 1 55 ? -2.498 -3.291 -10.68 1 97.69 55 PHE B CA 1
ATOM 1658 C C . PHE B 1 55 ? -2.674 -4.312 -9.562 1 97.69 55 PHE B C 1
ATOM 1660 O O . PHE B 1 55 ? -3.557 -5.172 -9.633 1 97.69 55 PHE B O 1
ATOM 1667 N N . LEU B 1 56 ? -1.819 -4.277 -8.547 1 97.56 56 LEU B N 1
ATOM 1668 C CA . LEU B 1 56 ? -1.972 -5.172 -7.406 1 97.56 56 LEU B CA 1
ATOM 1669 C C . LEU B 1 56 ? -3.363 -5.039 -6.797 1 97.56 56 LEU B C 1
ATOM 1671 O O . LEU B 1 56 ? -3.949 -6.031 -6.355 1 97.56 56 LEU B O 1
ATOM 1675 N N . ARG B 1 57 ? -3.834 -3.859 -6.785 1 95.56 57 ARG B N 1
ATOM 1676 C CA . ARG B 1 57 ? -5.188 -3.646 -6.281 1 95.56 57 ARG B CA 1
ATOM 1677 C C . ARG B 1 57 ? -6.211 -4.41 -7.113 1 95.56 57 ARG B C 1
ATOM 1679 O O . ARG B 1 57 ? -7.133 -5.02 -6.57 1 95.56 57 ARG B O 1
ATOM 1686 N N . LEU B 1 58 ? -6.055 -4.395 -8.391 1 97 58 LEU B N 1
ATOM 1687 C CA . LEU B 1 58 ? -6.957 -5.137 -9.266 1 97 58 LEU B CA 1
ATOM 1688 C C . LEU B 1 58 ? -6.84 -6.637 -9.016 1 97 58 LEU B C 1
ATOM 1690 O O . LEU B 1 58 ? -7.848 -7.352 -9.016 1 97 58 LEU B O 1
ATOM 1694 N N . VAL B 1 59 ? -5.648 -7.102 -8.828 1 97.69 59 VAL B N 1
ATOM 1695 C CA . VAL B 1 59 ? -5.41 -8.508 -8.539 1 97.69 59 VAL B CA 1
ATOM 1696 C C . VAL B 1 59 ? -6.105 -8.891 -7.234 1 97.69 59 VAL B C 1
ATOM 1698 O O . VAL B 1 59 ? -6.777 -9.93 -7.16 1 97.69 59 VAL B O 1
ATOM 1701 N N . SER B 1 60 ? -5.938 -8.031 -6.211 1 95.69 60 SER B N 1
ATOM 1702 C CA . SER B 1 60 ? -6.535 -8.273 -4.902 1 95.69 60 SER B CA 1
ATOM 1703 C C . SER B 1 60 ? -8.055 -8.375 -5 1 95.69 60 SER B C 1
ATOM 1705 O O . SER B 1 60 ? -8.656 -9.281 -4.418 1 95.69 60 SER B O 1
ATOM 1707 N N . LEU B 1 61 ? -8.617 -7.465 -5.73 1 94 61 LEU B N 1
ATOM 1708 C CA . LEU B 1 61 ? -10.07 -7.48 -5.922 1 94 61 LEU B CA 1
ATOM 1709 C C . LEU B 1 61 ? -10.508 -8.742 -6.656 1 94 61 LEU B C 1
ATOM 1711 O O . LEU B 1 61 ? -11.516 -9.352 -6.305 1 94 61 LEU B O 1
ATOM 1715 N N . ASN B 1 62 ? -9.773 -9.102 -7.664 1 95.44 62 ASN B N 1
ATOM 1716 C CA . ASN B 1 62 ? -10.078 -10.312 -8.422 1 95.44 62 ASN B CA 1
ATOM 1717 C C . ASN B 1 62 ? -10.078 -11.547 -7.527 1 95.44 62 ASN B C 1
ATOM 1719 O O . ASN B 1 62 ? -10.992 -12.367 -7.594 1 95.44 62 ASN B O 1
ATOM 1723 N N . ILE B 1 63 ? -9.016 -11.688 -6.707 1 94.75 63 ILE B N 1
ATOM 1724 C CA . ILE B 1 63 ? -8.914 -12.828 -5.801 1 94.75 63 ILE B CA 1
ATOM 1725 C C . ILE B 1 63 ? -10.094 -12.828 -4.836 1 94.75 63 ILE B C 1
ATOM 1727 O O . ILE B 1 63 ? -10.758 -13.852 -4.664 1 94.75 63 ILE B O 1
ATOM 1731 N N . HIS B 1 64 ? -10.344 -11.656 -4.266 1 92.81 64 HIS B N 1
ATOM 1732 C CA . HIS B 1 64 ? -11.391 -11.555 -3.26 1 92.81 64 HIS B CA 1
ATOM 1733 C C . HIS B 1 64 ? -12.758 -11.875 -3.855 1 92.81 64 HIS B C 1
ATOM 1735 O O . HIS B 1 64 ? -13.555 -12.586 -3.242 1 92.81 64 HIS B O 1
ATOM 1741 N N . ASN B 1 65 ? -13.031 -11.391 -5.031 1 93.31 65 ASN B N 1
ATOM 1742 C CA . ASN B 1 65 ? -14.359 -11.508 -5.629 1 93.31 65 ASN B CA 1
ATOM 1743 C C . ASN B 1 65 ? -14.586 -12.906 -6.207 1 93.31 65 ASN B C 1
ATOM 1745 O O . ASN B 1 65 ? -15.695 -13.438 -6.129 1 93.31 65 ASN B O 1
ATOM 1749 N N . ASN B 1 66 ? -13.57 -13.508 -6.77 1 91.88 66 ASN B N 1
ATOM 1750 C CA . ASN B 1 66 ? -13.781 -14.734 -7.535 1 91.88 66 ASN B CA 1
ATOM 1751 C C . ASN B 1 66 ? -13.328 -15.961 -6.754 1 91.88 66 ASN B C 1
ATOM 1753 O O . ASN B 1 66 ? -13.719 -17.078 -7.07 1 91.88 66 ASN B O 1
ATOM 1757 N N . TYR B 1 67 ? -12.453 -15.727 -5.785 1 89.75 67 TYR B N 1
ATOM 1758 C CA . TYR B 1 67 ? -11.93 -16.812 -4.969 1 89.75 67 TYR B CA 1
ATOM 1759 C C . TYR B 1 67 ? -11.977 -16.453 -3.488 1 89.75 67 TYR B C 1
ATOM 1761 O O . TYR B 1 67 ? -10.945 -16.438 -2.811 1 89.75 67 TYR B O 1
ATOM 1769 N N . PRO B 1 68 ? -13.156 -16.234 -2.967 1 85.75 68 PRO B N 1
ATOM 1770 C CA . PRO B 1 68 ? -13.289 -15.734 -1.598 1 85.75 68 PRO B CA 1
ATOM 1771 C C . PRO B 1 68 ? -12.633 -16.641 -0.568 1 85.75 68 PRO B C 1
ATOM 1773 O O . PRO B 1 68 ? -12.094 -16.156 0.435 1 85.75 68 PRO B O 1
ATOM 1776 N N . ASP B 1 69 ? -12.562 -17.891 -0.801 1 84.31 69 ASP B N 1
ATOM 1777 C CA . ASP B 1 69 ? -11.945 -18.844 0.127 1 84.31 69 ASP B CA 1
ATOM 1778 C C . ASP B 1 69 ? -10.422 -18.766 0.056 1 84.31 69 ASP B C 1
ATOM 1780 O O . ASP B 1 69 ? -9.734 -19.188 0.98 1 84.31 69 ASP B O 1
ATOM 1784 N N . LEU B 1 70 ? -9.93 -18.156 -1.022 1 85 70 LEU B N 1
ATOM 1785 C CA . LEU B 1 70 ? -8.492 -18.062 -1.236 1 85 70 LEU B CA 1
ATOM 1786 C C . LEU B 1 70 ? -7.992 -16.656 -0.93 1 85 70 LEU B C 1
ATOM 1788 O O . LEU B 1 70 ? -6.836 -16.328 -1.213 1 85 70 LEU B O 1
ATOM 1792 N N . SER B 1 71 ? -8.859 -15.766 -0.399 1 82.88 71 SER B N 1
ATOM 1793 C CA . SER B 1 71 ? -8.484 -14.391 -0.089 1 82.88 71 SER B CA 1
ATOM 1794 C C . SER B 1 71 ? -8.148 -14.227 1.39 1 82.88 71 SER B C 1
ATOM 1796 O O . SER B 1 71 ? -7.707 -13.156 1.818 1 82.88 71 SER B O 1
ATOM 1798 N N . LYS B 1 72 ? -8.203 -15.281 2.137 1 80.31 72 LYS B N 1
ATOM 1799 C CA . LYS B 1 72 ? -8.055 -15.219 3.588 1 80.31 72 LYS B CA 1
ATOM 1800 C C . LYS B 1 72 ? -6.594 -15.414 3.996 1 80.31 72 LYS B C 1
ATOM 1802 O O . LYS B 1 72 ? -5.754 -15.773 3.168 1 80.31 72 LYS B O 1
ATOM 1807 N N . GLY B 1 73 ? -6.223 -15.117 5.211 1 72.81 73 GLY B N 1
ATOM 1808 C CA . GLY B 1 73 ? -4.891 -14.93 5.766 1 72.81 73 GLY B CA 1
ATOM 1809 C C . GLY B 1 73 ? -3.973 -16.109 5.531 1 72.81 73 GLY B C 1
ATOM 1810 O O . GLY B 1 73 ? -2.748 -15.961 5.52 1 72.81 73 GLY B O 1
ATOM 1811 N N . TYR B 1 74 ? -4.453 -17.172 5.121 1 79.88 74 TYR B N 1
ATOM 1812 C CA . TYR B 1 74 ? -3.547 -18.312 5.055 1 79.88 74 TYR B CA 1
ATOM 1813 C C . TYR B 1 74 ? -3.256 -18.703 3.609 1 79.88 74 TYR B C 1
ATOM 1815 O O . TYR B 1 74 ? -2.385 -19.531 3.346 1 79.88 74 TYR B O 1
ATOM 1823 N N . TYR B 1 75 ? -3.848 -18.062 2.768 1 90.06 75 TYR B N 1
ATOM 1824 C CA . TYR B 1 75 ? -3.617 -18.438 1.378 1 90.06 75 TYR B CA 1
ATOM 1825 C C . TYR B 1 75 ? -2.693 -17.438 0.686 1 90.06 75 TYR B C 1
ATOM 1827 O O . TYR B 1 75 ? -2.973 -16.234 0.66 1 90.06 75 TYR B O 1
ATOM 1835 N N . ILE B 1 76 ? -1.604 -17.969 0.173 1 95.25 76 ILE B N 1
ATOM 1836 C CA . ILE B 1 76 ? -0.549 -17.125 -0.378 1 95.25 76 ILE B CA 1
ATOM 1837 C C . ILE B 1 76 ? -0.153 -17.625 -1.763 1 95.25 76 ILE B C 1
ATOM 1839 O O . ILE B 1 76 ? -0.428 -18.781 -2.111 1 95.25 76 ILE B O 1
ATOM 1843 N N . TYR B 1 77 ? 0.398 -16.781 -2.627 1 97.06 77 TYR B N 1
ATOM 1844 C CA . TYR B 1 77 ? 0.606 -17.078 -4.043 1 97.06 77 TYR B CA 1
ATOM 1845 C C . TYR B 1 77 ? 2.02 -16.703 -4.473 1 97.06 77 TYR B C 1
ATOM 1847 O O . TYR B 1 77 ? 2.438 -15.555 -4.324 1 97.06 77 TYR B O 1
ATOM 1855 N N . TRP B 1 78 ? 2.713 -17.641 -5.051 1 98.19 78 TRP B N 1
ATOM 1856 C CA . TRP B 1 78 ? 3.969 -17.297 -5.703 1 98.19 78 TRP B CA 1
ATOM 1857 C C . TRP B 1 78 ? 3.73 -16.312 -6.852 1 98.19 78 TRP B C 1
ATOM 1859 O O . TRP B 1 78 ? 2.777 -16.469 -7.621 1 98.19 78 TRP B O 1
ATOM 1869 N N . ILE B 1 79 ? 4.547 -15.32 -6.902 1 98.81 79 ILE B N 1
ATOM 1870 C CA . ILE B 1 79 ? 4.609 -14.414 -8.047 1 98.81 79 ILE B CA 1
ATOM 1871 C C . ILE B 1 79 ? 6.055 -14.258 -8.508 1 98.81 79 ILE B C 1
ATOM 1873 O O . ILE B 1 79 ? 6.965 -14.875 -7.938 1 98.81 79 ILE B O 1
ATOM 1877 N N . GLY B 1 80 ? 6.266 -13.445 -9.555 1 98.75 80 GLY B N 1
ATOM 1878 C CA . GLY B 1 80 ? 7.496 -13.508 -10.328 1 98.75 80 GLY B CA 1
ATOM 1879 C C . GLY B 1 80 ? 8.57 -12.562 -9.812 1 98.75 80 GLY B C 1
ATOM 1880 O O . GLY B 1 80 ? 9.273 -11.93 -10.594 1 98.75 80 GLY B O 1
ATOM 1881 N N . GLY B 1 81 ? 8.703 -12.344 -8.5 1 98.12 81 GLY B N 1
ATOM 1882 C CA . GLY B 1 81 ? 9.797 -11.586 -7.926 1 98.12 81 GLY B CA 1
ATOM 1883 C C . GLY B 1 81 ? 10.891 -12.461 -7.348 1 98.12 81 GLY B C 1
ATOM 1884 O O . GLY B 1 81 ? 10.609 -13.492 -6.742 1 98.12 81 GLY B O 1
ATOM 1885 N N . GLU B 1 82 ? 12.125 -12 -7.539 1 97.69 82 GLU B N 1
ATOM 1886 C CA . GLU B 1 82 ? 13.258 -12.742 -6.992 1 97.69 82 GLU B CA 1
ATOM 1887 C C . GLU B 1 82 ? 14.398 -11.797 -6.605 1 97.69 82 GLU B C 1
ATOM 1889 O O . GLU B 1 82 ? 14.516 -10.703 -7.16 1 97.69 82 GLU B O 1
ATOM 1894 N N . TYR B 1 83 ? 15.141 -12.203 -5.609 1 97.38 83 TYR B N 1
ATOM 1895 C CA . TYR B 1 83 ? 16.344 -11.484 -5.195 1 97.38 83 TYR B CA 1
ATOM 1896 C C . TYR B 1 83 ? 17.578 -12.055 -5.883 1 97.38 83 TYR B C 1
ATOM 1898 O O . TYR B 1 83 ? 18 -13.172 -5.59 1 97.38 83 TYR B O 1
ATOM 1906 N N . LEU B 1 84 ? 18.094 -11.328 -6.824 1 94.38 84 LEU B N 1
ATOM 1907 C CA . LEU B 1 84 ? 19.25 -11.727 -7.625 1 94.38 84 LEU B CA 1
ATOM 1908 C C . LEU B 1 84 ? 20.219 -10.57 -7.785 1 94.38 84 LEU B C 1
ATOM 1910 O O . LEU B 1 84 ? 19.812 -9.422 -7.988 1 94.38 84 LEU B O 1
ATOM 1914 N N . ASN B 1 85 ? 21.516 -10.891 -7.66 1 92.94 85 ASN B N 1
ATOM 1915 C CA . ASN B 1 85 ? 22.562 -9.875 -7.82 1 92.94 85 ASN B CA 1
ATOM 1916 C C . ASN B 1 85 ? 22.344 -8.688 -6.891 1 92.94 85 ASN B C 1
ATOM 1918 O O . ASN B 1 85 ? 22.375 -7.539 -7.324 1 92.94 85 ASN B O 1
ATOM 1922 N N . ASP B 1 86 ? 21.938 -8.945 -5.723 1 93.12 86 ASP B N 1
ATOM 1923 C CA . ASP B 1 86 ? 21.828 -8 -4.617 1 93.12 86 ASP B CA 1
ATOM 1924 C C . ASP B 1 86 ? 20.703 -7 -4.863 1 93.12 86 ASP B C 1
ATOM 1926 O O . ASP B 1 86 ? 20.797 -5.844 -4.449 1 93.12 86 ASP B O 1
ATOM 1930 N N . GLN B 1 87 ? 19.703 -7.52 -5.582 1 94.88 87 GLN B N 1
ATOM 1931 C CA . GLN B 1 87 ? 18.547 -6.645 -5.801 1 94.88 87 GLN B CA 1
ATOM 1932 C C . GLN B 1 87 ? 17.266 -7.453 -6.008 1 94.88 87 GLN B C 1
ATOM 1934 O O . GLN B 1 87 ? 17.312 -8.57 -6.523 1 94.88 87 GLN B O 1
ATOM 1939 N N . TRP B 1 88 ? 16.25 -6.922 -5.594 1 96.75 88 TRP B N 1
ATOM 1940 C CA . TRP B 1 88 ? 14.945 -7.457 -5.988 1 96.75 88 TRP B CA 1
ATOM 1941 C C . TRP B 1 88 ? 14.633 -7.113 -7.438 1 96.75 88 TRP B C 1
ATOM 1943 O O . TRP B 1 88 ? 14.797 -5.969 -7.859 1 96.75 88 TRP B O 1
ATOM 1953 N N . GLN B 1 89 ? 14.203 -8.094 -8.18 1 97.5 89 GLN B N 1
ATOM 1954 C CA . GLN B 1 89 ? 13.852 -7.855 -9.57 1 97.5 89 GLN B CA 1
ATOM 1955 C C . GLN B 1 89 ? 12.711 -8.773 -10.016 1 97.5 89 GLN B C 1
ATOM 1957 O O . GLN B 1 89 ? 12.516 -9.844 -9.445 1 97.5 89 GLN B O 1
ATOM 1962 N N . TRP B 1 90 ? 12.008 -8.305 -11 1 98.56 90 TRP B N 1
ATOM 1963 C CA . TRP B 1 90 ? 11.008 -9.133 -11.672 1 98.56 90 TRP B CA 1
ATOM 1964 C C . TRP B 1 90 ? 11.672 -10.109 -12.633 1 98.56 90 TRP B C 1
ATOM 1966 O O . TRP B 1 90 ? 12.883 -10.039 -12.859 1 98.56 90 TRP B O 1
ATOM 1976 N N . LEU B 1 91 ? 10.867 -10.984 -13.156 1 98.19 91 LEU B N 1
ATOM 1977 C CA . LEU B 1 91 ? 11.352 -12.047 -14.031 1 98.19 91 LEU B CA 1
ATOM 1978 C C . LEU B 1 91 ? 12.062 -11.469 -15.25 1 98.19 91 LEU B C 1
ATOM 1980 O O . LEU B 1 91 ? 12.977 -12.086 -15.797 1 98.19 91 LEU B O 1
ATOM 1984 N N . ASP B 1 92 ? 11.664 -10.297 -15.664 1 96.62 92 ASP B N 1
ATOM 1985 C CA . ASP B 1 92 ? 12.242 -9.711 -16.859 1 96.62 92 ASP B CA 1
ATOM 1986 C C . ASP B 1 92 ? 13.461 -8.859 -16.531 1 96.62 92 ASP B C 1
ATOM 1988 O O . ASP B 1 92 ? 13.984 -8.141 -17.391 1 96.62 92 ASP B O 1
ATOM 1992 N N . GLY B 1 93 ? 13.781 -8.812 -15.32 1 97.12 93 GLY B N 1
ATOM 1993 C CA . GLY B 1 93 ? 14.977 -8.109 -14.906 1 97.12 93 GLY B CA 1
ATOM 1994 C C . GLY B 1 93 ? 14.695 -6.719 -14.359 1 97.12 93 GLY B C 1
ATOM 1995 O O . GLY B 1 93 ? 15.594 -6.066 -13.82 1 97.12 93 GLY B O 1
ATOM 1996 N N . THR B 1 94 ? 13.484 -6.262 -14.453 1 97.88 94 THR B N 1
ATOM 1997 C CA . THR B 1 94 ? 13.133 -4.945 -13.93 1 97.88 94 THR B CA 1
ATOM 1998 C C . THR B 1 94 ? 13.297 -4.906 -12.414 1 97.88 94 THR B C 1
ATOM 2000 O O . THR B 1 94 ? 12.789 -5.781 -11.711 1 97.88 94 THR B O 1
ATOM 2003 N N . PRO B 1 95 ? 14.016 -3.945 -11.961 1 97.56 95 PRO B N 1
ATOM 2004 C CA . PRO B 1 95 ? 14.172 -3.85 -10.508 1 97.56 95 PRO B CA 1
ATOM 2005 C C . PRO B 1 95 ? 12.844 -3.586 -9.789 1 97.56 95 PRO B C 1
ATOM 2007 O O . PRO B 1 95 ? 11.977 -2.885 -10.328 1 97.56 95 PRO B O 1
ATOM 2010 N N . ILE B 1 96 ? 12.672 -4.168 -8.641 1 96.94 96 ILE B N 1
ATOM 2011 C CA . ILE B 1 96 ? 11.555 -3.855 -7.754 1 96.94 96 ILE B CA 1
ATOM 2012 C C . ILE B 1 96 ? 12.008 -2.863 -6.688 1 96.94 96 ILE B C 1
ATOM 2014 O O . ILE B 1 96 ? 12.938 -3.141 -5.926 1 96.94 96 ILE B O 1
ATOM 2018 N N . ASP B 1 97 ? 11.367 -1.764 -6.648 1 93.62 97 ASP B N 1
ATOM 2019 C CA . ASP B 1 97 ? 11.672 -0.765 -5.625 1 93.62 97 ASP B CA 1
ATOM 2020 C C . ASP B 1 97 ? 11.312 -1.275 -4.234 1 93.62 97 ASP B C 1
ATOM 2022 O O . ASP B 1 97 ? 10.148 -1.564 -3.955 1 93.62 97 ASP B O 1
ATOM 2026 N N . PRO B 1 98 ? 12.297 -1.401 -3.301 1 92.25 98 PRO B N 1
ATOM 2027 C CA . PRO B 1 98 ? 12 -1.912 -1.959 1 92.25 98 PRO B CA 1
ATOM 2028 C C . PRO B 1 98 ? 11.062 -1 -1.171 1 92.25 98 PRO B C 1
ATOM 2030 O O . PRO B 1 98 ? 10.523 -1.405 -0.138 1 92.25 98 PRO B O 1
ATOM 2033 N N . HIS B 1 99 ? 10.844 0.169 -1.685 1 91.06 99 HIS B N 1
ATOM 2034 C CA . HIS B 1 99 ? 9.992 1.106 -0.956 1 91.06 99 HIS B CA 1
ATOM 2035 C C . HIS B 1 99 ? 8.625 1.245 -1.62 1 91.06 99 HIS B C 1
ATOM 2037 O O . HIS B 1 99 ? 7.82 2.088 -1.221 1 91.06 99 HIS B O 1
ATOM 2043 N N . SER B 1 100 ? 8.43 0.383 -2.584 1 93.94 100 SER B N 1
ATOM 2044 C CA . SER B 1 100 ? 7.117 0.39 -3.229 1 93.94 100 SER B CA 1
ATOM 2045 C C . SER B 1 100 ? 6.035 -0.121 -2.285 1 93.94 100 SER B C 1
ATOM 2047 O O . SER B 1 100 ? 6.32 -0.87 -1.348 1 93.94 100 SER B O 1
ATOM 2049 N N . TYR B 1 101 ? 4.812 0.262 -2.535 1 95.81 101 TYR B N 1
ATOM 2050 C CA . TYR B 1 101 ? 3.695 -0.067 -1.656 1 95.81 101 TYR B CA 1
ATOM 2051 C C . TYR B 1 101 ? 3.15 -1.456 -1.965 1 95.81 101 TYR B C 1
ATOM 2053 O O . TYR B 1 101 ? 2.178 -1.899 -1.349 1 95.81 101 TYR B O 1
ATOM 2061 N N . ILE B 1 102 ? 3.801 -2.195 -2.848 1 97.12 102 ILE B N 1
ATOM 2062 C CA . ILE B 1 102 ? 3.346 -3.561 -3.092 1 97.12 102 ILE B CA 1
ATOM 2063 C C . ILE B 1 102 ? 3.805 -4.469 -1.953 1 97.12 102 ILE B C 1
ATOM 2065 O O . ILE B 1 102 ? 3.277 -5.57 -1.776 1 97.12 102 ILE B O 1
ATOM 2069 N N . TRP B 1 103 ? 4.816 -3.975 -1.254 1 96.38 103 TRP B N 1
ATOM 2070 C CA . TRP B 1 103 ? 5.414 -4.805 -0.212 1 96.38 103 TRP B CA 1
ATOM 2071 C C . TRP B 1 103 ? 4.574 -4.766 1.062 1 96.38 103 TRP B C 1
ATOM 2073 O O . TRP B 1 103 ? 4.012 -3.725 1.409 1 96.38 103 TRP B O 1
ATOM 2083 N N . LEU B 1 104 ? 4.594 -5.895 1.707 1 94.44 104 LEU B N 1
ATOM 2084 C CA . LEU B 1 104 ? 4.125 -5.902 3.09 1 94.44 104 LEU B CA 1
ATOM 2085 C C . LEU B 1 104 ? 4.898 -4.895 3.932 1 94.44 104 LEU B C 1
ATOM 2087 O O . LEU B 1 104 ? 6.062 -4.602 3.643 1 94.44 104 LEU B O 1
ATOM 2091 N N . MET B 1 105 ? 4.324 -4.32 4.898 1 89.94 105 MET B N 1
ATOM 2092 C CA . MET B 1 105 ? 4.801 -3.152 5.637 1 89.94 105 MET B CA 1
ATOM 2093 C C . MET B 1 105 ? 6.25 -3.342 6.07 1 89.94 105 MET B C 1
ATOM 2095 O O . MET B 1 105 ? 7.07 -2.434 5.918 1 89.94 105 MET B O 1
ATOM 2099 N N . ASN B 1 106 ? 6.719 -4.477 6.594 1 87.38 106 ASN B N 1
ATOM 2100 C CA . ASN B 1 106 ? 8.078 -4.668 7.094 1 87.38 106 ASN B CA 1
ATOM 2101 C C . ASN B 1 106 ? 8.945 -5.414 6.082 1 87.38 106 ASN B C 1
ATOM 2103 O O . ASN B 1 106 ? 10.023 -5.895 6.422 1 87.38 106 ASN B O 1
ATOM 2107 N N . CYS B 1 107 ? 8.375 -5.406 4.867 1 92.88 107 CYS B N 1
ATOM 2108 C CA . CYS B 1 107 ? 9.078 -6.086 3.789 1 92.88 107 CYS B CA 1
ATOM 2109 C C . CYS B 1 107 ? 9.516 -5.098 2.713 1 92.88 107 CYS B C 1
ATOM 2111 O O . CYS B 1 107 ? 8.945 -4.008 2.6 1 92.88 107 CYS B O 1
ATOM 2113 N N . PRO B 1 108 ? 10.57 -5.531 1.929 1 91.38 108 PRO B N 1
ATOM 2114 C 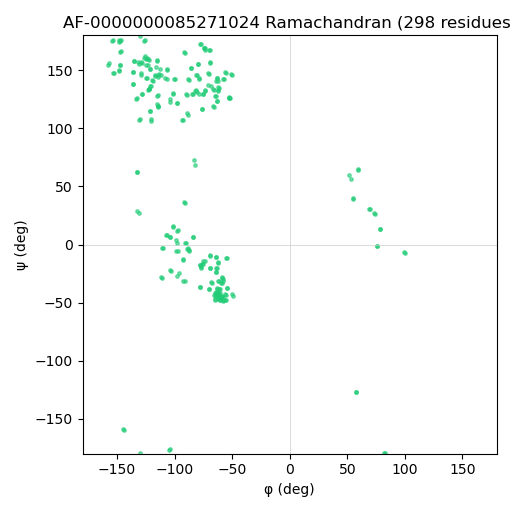CA . PRO B 1 108 ? 11.391 -6.742 2.027 1 91.38 108 PRO B CA 1
ATOM 2115 C C . PRO B 1 108 ? 12.477 -6.633 3.096 1 91.38 108 PRO B C 1
ATOM 2117 O O . PRO B 1 108 ? 12.867 -5.527 3.48 1 91.38 108 PRO B O 1
ATOM 2120 N N . ARG B 1 109 ? 12.945 -7.742 3.631 1 87 109 ARG B N 1
ATOM 2121 C CA . ARG B 1 109 ? 14.07 -7.793 4.555 1 87 109 ARG B CA 1
ATOM 2122 C C . ARG B 1 109 ? 15.375 -7.469 3.844 1 87 109 ARG B C 1
ATOM 2124 O O . ARG B 1 109 ? 15.453 -7.52 2.613 1 87 109 ARG B O 1
ATOM 2131 N N . ILE B 1 110 ? 16.297 -7.254 4.715 1 75.69 110 ILE B N 1
ATOM 2132 C CA . ILE B 1 110 ? 17.641 -6.945 4.207 1 75.69 110 ILE B CA 1
ATOM 2133 C C . ILE B 1 110 ? 18.344 -8.234 3.814 1 75.69 110 ILE B C 1
ATOM 2135 O O . ILE B 1 110 ? 18.344 -9.211 4.574 1 75.69 110 ILE B O 1
ATOM 2139 N N . ASN B 1 111 ? 18.906 -8.312 2.711 1 74.44 111 ASN B N 1
ATOM 2140 C CA . ASN B 1 111 ? 19.766 -9.352 2.15 1 74.44 111 ASN B CA 1
ATOM 2141 C C . ASN B 1 111 ? 19.109 -10.727 2.217 1 74.44 111 ASN B C 1
ATOM 2143 O O . ASN B 1 111 ? 19.672 -11.672 2.756 1 74.44 111 ASN B O 1
ATOM 2147 N N . PRO B 1 112 ? 17.953 -10.844 1.653 1 83.06 112 PRO B N 1
ATOM 2148 C CA . PRO B 1 112 ? 17.281 -12.141 1.676 1 83.06 112 PRO B CA 1
ATOM 2149 C C . PRO B 1 112 ? 17.766 -13.086 0.572 1 83.06 112 PRO B C 1
ATOM 2151 O O . PRO B 1 112 ? 16.984 -13.461 -0.308 1 83.06 112 PRO B O 1
ATOM 2154 N N . THR B 1 113 ? 19.016 -13.555 0.658 1 85.88 113 THR B N 1
ATOM 2155 C CA . THR B 1 113 ? 19.656 -14.328 -0.401 1 85.88 113 THR B CA 1
ATOM 2156 C C . THR B 1 113 ? 18.781 -15.508 -0.818 1 85.88 113 THR B C 1
ATOM 2158 O O . THR B 1 113 ? 18.281 -16.25 0.031 1 85.88 113 THR B O 1
ATOM 2161 N N . GLY B 1 114 ? 18.531 -15.562 -2.121 1 92.06 114 GLY B N 1
ATOM 2162 C CA . GLY B 1 114 ? 17.797 -16.672 -2.697 1 92.06 114 GLY B CA 1
ATOM 2163 C C . GLY B 1 114 ? 16.297 -16.578 -2.492 1 92.06 114 GLY B C 1
ATOM 2164 O O . GLY B 1 114 ? 15.57 -17.531 -2.758 1 92.06 114 GLY B O 1
ATOM 2165 N N . SER B 1 115 ? 15.82 -15.422 -2.08 1 96.69 115 SER B N 1
ATOM 2166 C CA . SER B 1 115 ? 14.406 -15.281 -1.737 1 96.69 115 SER B CA 1
ATOM 2167 C C . SER B 1 115 ? 13.57 -14.961 -2.971 1 96.69 115 SER B C 1
ATOM 2169 O O . SER B 1 115 ? 14.086 -14.422 -3.951 1 96.69 115 SER B O 1
ATOM 2171 N N . HIS B 1 116 ? 12.352 -15.367 -2.9 1 98.31 116 HIS B N 1
ATOM 2172 C CA . HIS B 1 116 ? 11.328 -15.117 -3.904 1 98.31 116 HIS B CA 1
ATOM 2173 C C . HIS B 1 116 ? 10.086 -14.484 -3.277 1 98.31 116 HIS B C 1
ATOM 2175 O O . HIS B 1 116 ? 10.039 -14.281 -2.064 1 98.31 116 HIS B O 1
ATOM 2181 N N . THR B 1 117 ? 9.141 -14.133 -4.188 1 98.12 117 THR B N 1
ATOM 2182 C CA . THR B 1 117 ? 8.055 -13.328 -3.648 1 98.12 117 THR B CA 1
ATOM 2183 C C . THR B 1 117 ? 6.73 -14.086 -3.713 1 98.12 117 THR B C 1
ATOM 2185 O O . THR B 1 117 ? 6.516 -14.891 -4.621 1 98.12 117 THR B O 1
ATOM 2188 N N . MET B 1 118 ? 5.898 -13.82 -2.672 1 97.31 118 MET B N 1
ATOM 2189 C CA . MET B 1 118 ? 4.512 -14.281 -2.623 1 97.31 118 MET B CA 1
ATOM 2190 C C . MET B 1 118 ? 3.57 -13.133 -2.291 1 97.31 118 MET B C 1
ATOM 2192 O O . MET B 1 118 ? 3.963 -12.172 -1.622 1 97.31 118 MET B O 1
ATOM 2196 N N . LEU B 1 119 ? 2.393 -13.242 -2.852 1 97.5 119 LEU B N 1
ATOM 2197 C CA . LEU B 1 119 ? 1.33 -12.383 -2.338 1 97.5 119 LEU B CA 1
ATOM 2198 C C . LEU B 1 119 ? 0.708 -12.984 -1.081 1 97.5 119 LEU B C 1
ATOM 2200 O O . LEU B 1 119 ? 0.395 -14.172 -1.046 1 97.5 119 LEU B O 1
ATOM 2204 N N . VAL B 1 120 ? 0.57 -12.172 -0.072 1 96 120 VAL B N 1
ATOM 2205 C CA . VAL B 1 120 ? -0.101 -12.555 1.167 1 96 120 VAL B CA 1
ATOM 2206 C C . VAL B 1 120 ? -1.24 -11.586 1.46 1 96 120 VAL B C 1
ATOM 2208 O O . VAL B 1 120 ? -1.13 -10.391 1.183 1 96 120 VAL B O 1
ATOM 2211 N N . PRO B 1 121 ? -2.305 -12.133 1.988 1 93.62 121 PRO B N 1
ATOM 2212 C CA . PRO B 1 121 ? -3.42 -11.242 2.322 1 93.62 121 PRO B CA 1
ATOM 2213 C C . PRO B 1 121 ? -3.201 -10.484 3.631 1 93.62 121 PRO B C 1
ATOM 2215 O O . PRO B 1 121 ? -2.547 -11 4.543 1 93.62 121 PRO B O 1
ATOM 2218 N N . ALA B 1 122 ? -3.648 -9.297 3.598 1 87.56 122 ALA B N 1
ATOM 2219 C CA . ALA B 1 122 ? -3.66 -8.516 4.832 1 87.56 122 ALA B CA 1
ATOM 2220 C C . ALA B 1 122 ? -4.836 -7.539 4.852 1 87.56 122 ALA B C 1
ATOM 2222 O O . ALA B 1 122 ? -5.586 -7.445 3.879 1 87.56 122 ALA B O 1
ATOM 2223 N N . GLY B 1 123 ? -4.98 -6.855 6.059 1 78.38 123 GLY B N 1
ATOM 2224 C CA . GLY B 1 123 ? -6.008 -5.836 6.211 1 78.38 123 GLY B CA 1
ATOM 2225 C C . GLY B 1 123 ? -7.371 -6.41 6.547 1 78.38 123 GLY B C 1
ATOM 2226 O O . GLY B 1 123 ? -7.531 -7.629 6.629 1 78.38 123 GLY B O 1
ATOM 2227 N N . PRO B 1 124 ? -8.25 -5.48 6.656 1 76 124 PRO B N 1
ATOM 2228 C CA . PRO B 1 124 ? -9.602 -5.949 6.984 1 76 124 PRO B CA 1
ATOM 2229 C C . PRO B 1 124 ? -10.195 -6.832 5.891 1 76 124 PRO B C 1
ATOM 2231 O O . PRO B 1 124 ? -10.258 -6.43 4.727 1 76 124 PRO B O 1
ATOM 2234 N N . GLY B 1 125 ? -10.609 -8.102 6.273 1 80.31 125 GLY B N 1
ATOM 2235 C CA . GLY B 1 125 ? -11.25 -9.016 5.348 1 80.31 125 GLY B CA 1
ATOM 2236 C C . GLY B 1 125 ? -10.281 -9.664 4.379 1 80.31 125 GLY B C 1
ATOM 2237 O O . GLY B 1 125 ? -10.695 -10.438 3.506 1 80.31 125 GLY B O 1
ATOM 2238 N N . GLY B 1 126 ? -9.016 -9.305 4.469 1 84.56 126 GLY B N 1
ATOM 2239 C CA . GLY B 1 126 ? -8.039 -9.906 3.582 1 84.56 126 GLY B CA 1
ATOM 2240 C C . GLY B 1 126 ? -8.141 -9.414 2.152 1 84.56 126 GLY B C 1
ATOM 2241 O O . GLY B 1 126 ? -7.797 -10.133 1.214 1 84.56 126 GLY B O 1
ATOM 2242 N N . LYS B 1 127 ? -8.656 -8.164 1.973 1 89.31 127 LYS B N 1
ATOM 2243 C CA . LYS B 1 127 ? -8.992 -7.676 0.638 1 89.31 127 LYS B CA 1
ATOM 2244 C C . LYS B 1 127 ? -7.789 -7.016 -0.027 1 89.31 127 LYS B C 1
ATOM 2246 O O . LYS B 1 127 ? -7.852 -6.633 -1.196 1 89.31 127 LYS B O 1
ATOM 2251 N N . ARG B 1 128 ? -6.68 -6.906 0.735 1 94.06 128 ARG B N 1
ATOM 2252 C CA . ARG B 1 128 ? -5.441 -6.379 0.169 1 94.06 128 ARG B CA 1
ATOM 2253 C C . ARG B 1 128 ? -4.348 -7.441 0.162 1 94.06 128 ARG B C 1
ATOM 2255 O O . ARG B 1 128 ? -4.004 -7.992 1.21 1 94.06 128 ARG B O 1
ATOM 2262 N N . GLN B 1 129 ? -3.85 -7.742 -1.015 1 96.12 129 GLN B N 1
ATOM 2263 C CA . GLN B 1 129 ? -2.662 -8.578 -1.121 1 96.12 129 GLN B CA 1
ATOM 2264 C C . GLN B 1 129 ? -1.389 -7.742 -1.077 1 96.12 129 GLN B C 1
ATOM 2266 O O . GLN B 1 129 ? -1.344 -6.645 -1.635 1 96.12 129 GLN B O 1
ATOM 2271 N N . TYR B 1 130 ? -0.387 -8.25 -0.443 1 96.38 130 TYR B N 1
ATOM 2272 C CA . TYR B 1 130 ? 0.931 -7.629 -0.398 1 96.38 130 TYR B CA 1
ATOM 2273 C C . TYR B 1 130 ? 2.018 -8.625 -0.785 1 96.38 130 TYR B C 1
ATOM 2275 O O . TYR B 1 130 ? 1.82 -9.836 -0.689 1 96.38 130 TYR B O 1
ATOM 2283 N N . THR B 1 131 ? 3.059 -8.062 -1.197 1 97.12 131 THR B N 1
ATOM 2284 C CA . THR B 1 131 ? 4.215 -8.891 -1.526 1 97.12 131 THR B CA 1
ATOM 2285 C C . THR B 1 131 ? 5.047 -9.18 -0.28 1 97.12 131 THR B C 1
ATOM 2287 O O . THR B 1 131 ? 5.344 -8.273 0.498 1 97.12 131 THR B O 1
ATOM 2290 N N . ASN B 1 132 ? 5.355 -10.406 -0.051 1 96 132 ASN B N 1
ATOM 2291 C CA . ASN B 1 132 ? 6.27 -10.883 0.979 1 96 132 ASN B CA 1
ATOM 2292 C C . ASN B 1 132 ? 7.391 -11.727 0.384 1 96 132 ASN B C 1
ATOM 2294 O O . ASN B 1 132 ? 7.312 -12.148 -0.772 1 96 132 ASN B O 1
ATOM 2298 N N . GLU B 1 133 ? 8.438 -11.867 1.116 1 96.44 133 GLU B N 1
ATOM 2299 C CA . GLU B 1 133 ? 9.57 -12.648 0.628 1 96.44 133 GLU B CA 1
ATOM 2300 C C . GLU B 1 133 ? 9.688 -13.969 1.374 1 96.44 133 GLU B C 1
ATOM 2302 O O . GLU B 1 133 ? 9.422 -14.039 2.576 1 96.44 133 GLU B O 1
ATOM 2307 N N . TYR B 1 134 ? 10.078 -14.992 0.646 1 95.69 134 TYR B N 1
ATOM 2308 C CA . TYR B 1 134 ? 10.305 -16.328 1.2 1 95.69 134 TYR B CA 1
ATOM 2309 C C . TYR B 1 134 ? 11.586 -16.938 0.652 1 95.69 134 TYR B C 1
ATOM 2311 O O . TYR B 1 134 ? 11.938 -16.719 -0.509 1 95.69 134 TYR B O 1
ATOM 2319 N N . GLY B 1 135 ? 12.203 -17.719 1.431 1 93.62 135 GLY B N 1
ATOM 2320 C CA . GLY B 1 135 ? 13.461 -18.328 1.065 1 93.62 135 GLY B CA 1
ATOM 2321 C C . GLY B 1 135 ? 13.305 -19.453 0.044 1 93.62 135 GLY B C 1
ATOM 2322 O O . GLY B 1 135 ? 12.188 -19.828 -0.292 1 93.62 135 GLY B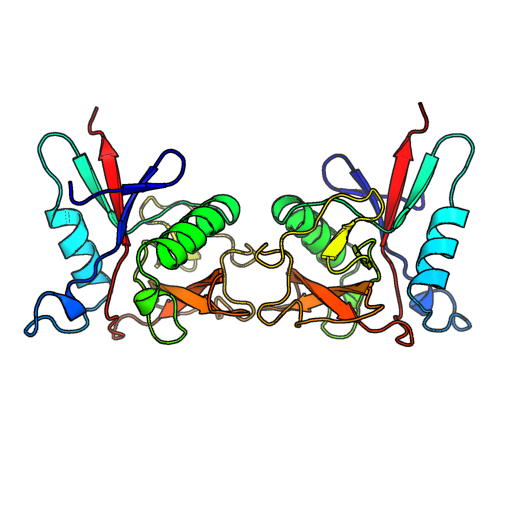 O 1
ATOM 2323 N N . PRO B 1 136 ? 14.391 -19.891 -0.489 1 89.31 136 PRO B N 1
ATOM 2324 C CA . PRO B 1 136 ? 14.383 -20.844 -1.601 1 89.31 136 PRO B CA 1
ATOM 2325 C C . PRO B 1 136 ? 13.766 -22.188 -1.223 1 89.31 136 PRO B C 1
ATOM 2327 O O . PRO B 1 136 ? 13.305 -22.922 -2.096 1 89.31 136 PRO B O 1
ATOM 2330 N N . GLN B 1 137 ? 13.688 -22.516 0.094 1 93 137 GLN B N 1
ATOM 2331 C CA . GLN B 1 137 ? 13.18 -23.828 0.498 1 93 137 GLN B CA 1
ATOM 2332 C C . GLN B 1 137 ? 11.711 -23.75 0.902 1 93 137 GLN B C 1
ATOM 2334 O O . GLN B 1 137 ? 11.086 -24.766 1.186 1 93 137 GLN B O 1
ATOM 2339 N N . ASN B 1 138 ? 11.227 -22.578 0.922 1 96.19 138 ASN B N 1
ATOM 2340 C CA . ASN B 1 138 ? 9.82 -22.453 1.296 1 96.19 138 ASN B CA 1
ATOM 2341 C C . ASN B 1 138 ? 8.891 -22.984 0.21 1 96.19 138 ASN B C 1
ATOM 2343 O O . ASN B 1 138 ? 9.234 -22.953 -0.975 1 96.19 138 ASN B O 1
ATOM 2347 N N . VAL B 1 139 ? 7.773 -23.531 0.684 1 96.56 139 VAL B N 1
ATOM 2348 C CA . VAL B 1 139 ? 6.742 -23.984 -0.241 1 96.56 139 VAL B CA 1
ATOM 2349 C C . VAL B 1 139 ? 5.457 -23.188 -0.024 1 96.56 139 VAL B C 1
ATOM 2351 O O . VAL B 1 139 ? 5.215 -22.672 1.07 1 96.56 139 VAL B O 1
ATOM 2354 N N . GLY B 1 140 ? 4.762 -22.969 -1.121 1 94.75 140 GLY B N 1
ATOM 2355 C CA . GLY B 1 140 ? 3.475 -22.297 -1.082 1 94.75 140 GLY B CA 1
ATOM 2356 C C . GLY B 1 140 ? 2.357 -23.094 -1.715 1 94.75 140 GLY B C 1
ATOM 2357 O O . GLY B 1 140 ? 2.607 -23.953 -2.576 1 94.75 140 GLY B O 1
ATOM 2358 N N . PRO B 1 141 ? 1.162 -22.828 -1.291 1 94.19 141 PRO B N 1
ATOM 2359 C CA . PRO B 1 141 ? 0.02 -23.625 -1.752 1 94.19 141 PRO B CA 1
ATOM 2360 C C . PRO B 1 141 ? -0.43 -23.234 -3.162 1 94.19 141 PRO B C 1
ATOM 2362 O O . PRO B 1 141 ? -1.184 -23.984 -3.795 1 94.19 141 PRO B O 1
ATOM 2365 N N . SER B 1 142 ? -0.04 -22.094 -3.613 1 94.94 142 SER B N 1
ATOM 2366 C CA . SER B 1 142 ? -0.609 -21.609 -4.863 1 94.94 142 SER B CA 1
ATOM 2367 C C . SER B 1 142 ? 0.346 -20.641 -5.562 1 94.94 142 SER B C 1
ATOM 2369 O O . SER B 1 142 ? 1.471 -20.438 -5.102 1 94.94 142 SER B O 1
ATOM 2371 N N . PHE B 1 143 ? -0.02 -20.203 -6.77 1 97.31 143 PHE B N 1
ATOM 2372 C CA . PHE B 1 143 ? 0.738 -19.281 -7.613 1 97.31 143 PHE B CA 1
ATOM 2373 C C . PHE B 1 143 ? -0.177 -18.578 -8.609 1 97.31 143 PHE B C 1
ATOM 2375 O O . PHE B 1 143 ? -1.3 -19.031 -8.852 1 97.31 143 PHE B O 1
ATOM 2382 N N . ILE B 1 144 ? 0.272 -17.469 -9.031 1 98.56 144 ILE B N 1
ATOM 2383 C CA . ILE B 1 144 ? -0.49 -16.719 -10.023 1 98.56 144 ILE B CA 1
ATOM 2384 C C . ILE B 1 144 ? 0.309 -16.625 -11.328 1 98.56 144 ILE B C 1
ATOM 2386 O O . ILE B 1 144 ? 1.469 -16.203 -11.32 1 98.56 144 ILE B O 1
ATOM 2390 N N . CYS B 1 145 ? -0.334 -17 -12.406 1 98.75 145 CYS B N 1
ATOM 2391 C CA . CYS B 1 145 ? 0.266 -16.953 -13.734 1 98.75 145 CYS B CA 1
ATOM 2392 C C . CYS B 1 145 ? -0.318 -15.812 -14.555 1 98.75 145 CYS B C 1
ATOM 2394 O O . CYS B 1 145 ? -1.468 -15.422 -14.352 1 98.75 145 CYS B O 1
ATOM 2396 N N . GLU B 1 146 ? 0.494 -15.344 -15.422 1 98.75 146 GLU B N 1
ATOM 2397 C CA . GLU B 1 146 ? 0.037 -14.375 -16.406 1 98.75 146 GLU B CA 1
ATOM 2398 C C . GLU B 1 146 ? 0.288 -14.875 -17.828 1 98.75 146 GLU B C 1
ATOM 2400 O O . GLU B 1 146 ? 1.371 -15.383 -18.141 1 98.75 146 GLU B O 1
ATOM 2405 N N . ALA B 1 147 ? -0.721 -14.734 -18.672 1 98.44 147 ALA B N 1
ATOM 2406 C CA . ALA B 1 147 ? -0.609 -15.062 -20.094 1 98.44 147 ALA B CA 1
ATOM 2407 C C . ALA B 1 147 ? -0.435 -13.805 -20.938 1 98.44 147 ALA B C 1
ATOM 2409 O O . ALA B 1 147 ? -1.144 -12.82 -20.734 1 98.44 147 ALA B O 1
ATOM 2410 N N . LYS B 1 148 ? 0.535 -13.891 -21.734 1 97.62 148 LYS B N 1
ATOM 2411 C CA . LYS B 1 148 ? 0.766 -12.828 -22.719 1 97.62 148 LYS B CA 1
ATOM 2412 C C . LYS B 1 148 ? 0.721 -13.375 -24.141 1 97.62 148 LYS B C 1
ATOM 2414 O O . LYS B 1 148 ? 1.212 -14.477 -24.406 1 97.62 148 LYS B O 1
ATOM 2419 N N . SER B 1 149 ? 0.051 -12.633 -25 1 95.12 149 SER B N 1
ATOM 2420 C CA . SER B 1 149 ? -0.045 -13.078 -26.391 1 95.12 149 SER B CA 1
ATOM 2421 C C . SER B 1 149 ? 1.331 -13.141 -27.047 1 95.12 149 SER B C 1
ATOM 2423 O O . SER B 1 149 ? 2.164 -12.258 -26.844 1 95.12 149 SER B O 1
ATOM 2425 N N . LYS B 1 150 ? 1.405 -14.281 -27.656 1 90.69 150 LYS B N 1
ATOM 2426 C CA . LYS B 1 150 ? 2.605 -14.383 -28.469 1 90.69 150 LYS B CA 1
ATOM 2427 C C . LYS B 1 150 ? 2.461 -13.57 -29.766 1 90.69 150 LYS B C 1
ATOM 2429 O O . LYS B 1 150 ? 1.375 -13.508 -30.344 1 90.69 150 LYS B O 1
ATOM 2434 N N . LYS B 1 151 ? 3.111 -12.602 -30.125 1 68.12 151 LYS B N 1
ATOM 2435 C CA . LYS B 1 151 ? 3.066 -11.883 -31.391 1 68.12 151 LYS B CA 1
ATOM 2436 C C . LYS B 1 151 ? 3.26 -12.836 -32.562 1 68.12 151 LYS B C 1
ATOM 2438 O O . LYS B 1 151 ? 4 -13.812 -32.469 1 68.12 151 LYS B O 1
#

Sequence (30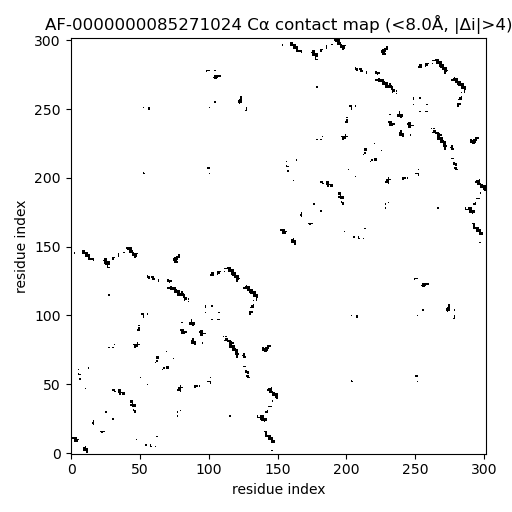2 aa):
NKFRQVGARCLHVSNAIFEDPTFRPVTWGVGRNLCKNMTDAKWTVDLLSNFDVNFLRLVSLNIHNNYPDLSKGYYIYWIGGEYLNDQWQWLDGTPIDPHSYIWLMNCPRINPTGSHTMLVPAGPGGKRQYTNEYGPQNVGPSFICEAKSKKNKFRQVGARCLHVSNAIFEDPTFRPVTWGVGRNLCKNMTDAKWTVDLLSNFDVNFLRLVSLNIHNNYPDLSKGYYIYWIGGEYLNDQWQWLDGTPIDPHSYIWLMNCPRINPTGSHTMLVPAGPGGKRQYTNEYGPQNVGPSFICEAKSKK

Nearest PDB structures (foldseek):
  4j6l-assembly3_C  TM=8.341E-01  e=1.160E-05  Homo sapiens
  4kzw-assembly2_B  TM=7.613E-01  e=7.567E-06  Bos taurus
  6py1-assembly1_A  TM=7.219E-01  e=4.438E-05  Homo sapiens
  5jpv-assembly1_B  TM=7.253E-01  e=1.108E-04  Homo sapiens
  8eab-assembly1_B  TM=7.150E-01  e=9.959E-04  Homo sapiens

Radius of gyration: 21.46 Å; Cα contacts (8 Å, |Δi|>4): 665; chains: 2; bounding box: 45×71×54 Å